Protein AF-0000000083110294 (afdb_homodimer)

Secondary structure (DSSP, 8-state):
----TTTT-EEEEEEEEE-HHHHHHHHHTHHHHS-HHHHHS-SEEEESSS-TT---EEEEEEEEHHHHHHHHHHHHHHHHH--SHHHHHHHHHHHHHHHHHTHHHHHHHGGG-/----TTTT-EEEEEEEEE-HHHHHHHHHTHHHHS-HHHHHS-SEEEESSS-TT---EEEEEEEEHHHHHHHHHHHHHHHHH--SHHHHHHHHHHHHHHHHHTHHHHHHHGGG-

Nearest PDB structures (foldseek):
  3s1t-assembly1_B  TM=5.446E-01  e=3.891E-01  Mycobacterium tuberculosis H37Rv
  1vqs-assembly1_B  TM=3.442E-01  e=3.891E-01  Agrobacterium fabrum str. C58
  2jvz-assembly1_A  TM=3.477E-01  e=4.132E-01  Homo sapiens
  2ap6-assembly1_A  TM=3.566E-01  e=2.991E+00  Agrobacterium fabrum str. C58
  1iuj-assembly1_B  TM=3.301E-01  e=2.653E+00  Thermus thermophilus

Foldseek 3Di:
DPDDVLQQDKDKWKLAQQAPLLLVLCCVVCVQQVWNVFVVDFPDKACRDPDPVRRGIITTGIGRNNSLVSNLVSLVVVLVVPVDPSSVSSVSSSVSSCVTPPVVVVVVPPVVD/DCPDDQQQDKDKWKQAQQAPLLLVLCCVVCVQQVWNVFVVDFPDKACRDPDPVRRGIITTTIGRNNSLVSNLVRLVVVLVVPVDPSSVSSVSSSVSSCVTPPVVVVVVPPPPD

Sequence (226 aa):
MSTSNDDHHYRNLAVDKLRPSELRWALNNDAVHGIAYAFRNPVAVAEASDDPADDRETYLVRVKRDHLVRALEKINDWIGENPGPAGMHAYGFLRALSREGLSERTAGDDGHVMSTSNDDHHYRNLAVDKLRPSELRWALNNDAVHGIAYAFRNPVAVAEASDDPADDRETYLVRVKRDHLVRALEKINDWIGENPGPAGMHAYGFLRALSREGLSERTAGDDGHV

Organism: NCBI:txid185642

Solvent-accessible surface area (backbone atoms only — not comparable to full-atom values): 12117 Å² total; per-residue (Å²): 133,90,83,71,65,72,44,77,29,60,36,69,43,37,30,44,61,39,38,65,64,20,50,49,45,45,62,73,41,29,91,63,33,66,57,36,67,22,71,76,60,44,77,42,75,43,71,33,57,92,49,86,87,54,77,25,26,24,36,33,22,53,40,40,45,56,50,49,60,50,19,56,51,38,47,54,54,48,34,76,77,33,81,50,73,70,20,52,25,49,48,50,38,51,51,22,49,45,41,27,54,56,23,53,62,58,65,64,56,63,66,76,111,135,90,85,65,81,64,50,82,29,60,36,67,42,38,30,44,60,38,39,64,64,20,51,50,45,44,63,72,42,28,91,63,33,67,58,34,67,22,69,77,60,46,77,42,76,42,72,33,57,92,49,87,85,55,77,25,26,23,36,32,22,54,40,41,46,58,49,49,58,50,18,57,52,38,47,54,55,47,34,76,77,32,80,51,73,67,21,52,27,50,49,50,39,51,51,22,50,45,43,29,55,56,22,54,63,60,66,65,56,67,67,75,115

Radius of gyration: 17.95 Å; Cα contacts (8 Å, |Δi|>4): 356; chains: 2; bounding box: 51×51×38 Å

Structure (mmCIF, N/CA/C/O backbone):
data_AF-0000000083110294-model_v1
#
loop_
_entity.id
_entity.type
_entity.pdbx_description
1 polymer 'Uncharacterized protein'
#
loop_
_atom_site.group_PDB
_atom_site.id
_atom_site.type_symbol
_atom_site.label_atom_id
_atom_site.label_alt_id
_atom_site.label_comp_id
_atom_site.label_asym_id
_atom_site.label_entity_id
_atom_site.label_seq_id
_atom_site.pdbx_PDB_ins_code
_atom_site.Cartn_x
_atom_site.Cartn_y
_atom_site.Cartn_z
_atom_site.occupancy
_atom_site.B_iso_or_equiv
_atom_site.auth_seq_id
_atom_site.auth_comp_id
_atom_site.auth_asym_id
_atom_site.auth_atom_id
_atom_site.pdbx_PDB_model_num
ATOM 1 N N . MET A 1 1 ? -28.656 0.089 -12.43 1 17.8 1 MET A N 1
ATOM 2 C CA . MET A 1 1 ? -27.969 1.148 -11.695 1 17.8 1 MET A CA 1
ATOM 3 C C . MET A 1 1 ? -27.031 0.563 -10.641 1 17.8 1 MET A C 1
ATOM 5 O O . MET A 1 1 ? -27.453 0.296 -9.516 1 17.8 1 MET A O 1
ATOM 9 N N . SER A 1 2 ? -26.438 -0.544 -10.531 1 28.05 2 SER A N 1
ATOM 10 C CA . SER A 1 2 ? -25.781 -1.547 -9.695 1 28.05 2 SER A CA 1
ATOM 11 C C . SER A 1 2 ? -24.656 -0.93 -8.859 1 28.05 2 SER A C 1
ATOM 13 O O . SER A 1 2 ? -23.578 -0.64 -9.375 1 28.05 2 SER A O 1
ATOM 15 N N . THR A 1 3 ? -24.812 -0.031 -7.785 1 32.94 3 THR A N 1
ATOM 16 C CA . THR A 1 3 ? -24.391 1.103 -6.973 1 32.94 3 THR A CA 1
ATOM 17 C C . THR A 1 3 ? -23 0.858 -6.398 1 32.94 3 THR A C 1
ATOM 19 O O . THR A 1 3 ? -22.5 -0.273 -6.402 1 32.94 3 THR A O 1
ATOM 22 N N . SER A 1 4 ? -22.266 2.021 -5.457 1 35.81 4 SER A N 1
ATOM 23 C CA . SER A 1 4 ? -21.375 2.893 -4.699 1 35.81 4 SER A CA 1
ATOM 24 C C . SER A 1 4 ? -20.844 2.193 -3.453 1 35.81 4 SER A C 1
ATOM 26 O O . SER A 1 4 ? -20.469 2.848 -2.479 1 35.81 4 SER A O 1
ATOM 28 N N . ASN A 1 5 ? -21.328 1.199 -3.158 1 42.84 5 ASN A N 1
ATOM 29 C CA . ASN A 1 5 ? -21.125 0.547 -1.867 1 42.84 5 ASN A CA 1
ATOM 30 C C . ASN A 1 5 ? -19.656 0.378 -1.537 1 42.84 5 ASN A C 1
ATOM 32 O O . ASN A 1 5 ? -19.297 0.068 -0.399 1 42.84 5 ASN A O 1
ATOM 36 N N . ASP A 1 6 ? -18.953 0.186 -2.529 1 43.88 6 ASP A N 1
ATOM 37 C CA . ASP A 1 6 ? -17.516 0.003 -2.387 1 43.88 6 ASP A CA 1
ATOM 38 C C . ASP A 1 6 ? -16.859 1.245 -1.784 1 43.88 6 ASP A C 1
ATOM 40 O O . ASP A 1 6 ? -15.789 1.159 -1.187 1 43.88 6 ASP A O 1
ATOM 44 N N . ASP A 1 7 ? -17.641 2.373 -2.021 1 48.5 7 ASP A N 1
ATOM 45 C CA . ASP A 1 7 ? -17.062 3.654 -1.616 1 48.5 7 ASP A CA 1
ATOM 46 C C . ASP A 1 7 ? -16.984 3.768 -0.096 1 48.5 7 ASP A C 1
ATOM 48 O O . ASP A 1 7 ? -16.109 4.441 0.44 1 48.5 7 ASP A O 1
ATOM 52 N N . HIS A 1 8 ? -18.031 3.076 0.618 1 58.22 8 HIS A N 1
ATOM 53 C CA . HIS A 1 8 ? -18.078 3.209 2.07 1 58.22 8 HIS A CA 1
ATOM 54 C C . HIS A 1 8 ? -17.25 2.127 2.752 1 58.22 8 HIS A C 1
ATOM 56 O O . HIS A 1 8 ? -17.359 1.931 3.965 1 58.22 8 HIS A O 1
ATOM 62 N N . HIS A 1 9 ? -16.438 1.604 1.85 1 78.75 9 HIS A N 1
ATOM 63 C CA . HIS A 1 9 ? -15.766 0.425 2.371 1 78.75 9 HIS A CA 1
ATOM 64 C C . HIS A 1 9 ? -14.32 0.746 2.756 1 78.75 9 HIS A C 1
ATOM 66 O O . HIS A 1 9 ? -13.672 1.564 2.105 1 78.75 9 HIS A O 1
ATOM 72 N N . TYR A 1 10 ? -14.078 0.376 3.928 1 87.5 10 TYR A N 1
ATOM 73 C CA . TYR A 1 10 ? -12.703 0.455 4.418 1 87.5 10 TYR A CA 1
ATOM 74 C C . TYR A 1 10 ? -11.75 -0.309 3.502 1 87.5 10 TYR A C 1
ATOM 76 O O . TYR A 1 10 ? -12.125 -1.34 2.936 1 87.5 10 TYR A O 1
ATOM 84 N N . ARG A 1 11 ? -10.633 0.296 3.35 1 85.12 11 ARG A N 1
ATOM 85 C CA . ARG A 1 11 ? -9.562 -0.41 2.664 1 85.12 11 ARG A CA 1
ATOM 86 C C . ARG A 1 11 ? -8.25 -0.303 3.441 1 85.12 11 ARG A C 1
ATOM 88 O O . ARG A 1 11 ? -8.047 0.651 4.195 1 85.12 11 ARG A O 1
ATOM 95 N N . ASN A 1 12 ? -7.504 -1.326 3.244 1 89.88 12 ASN A N 1
ATOM 96 C CA . ASN A 1 12 ? -6.152 -1.264 3.791 1 89.88 12 ASN A CA 1
ATOM 97 C C . ASN A 1 12 ? -5.188 -0.587 2.822 1 89.88 12 ASN A C 1
ATOM 99 O O . ASN A 1 12 ? -5.25 -0.817 1.613 1 89.88 12 ASN A O 1
ATOM 103 N N . LEU A 1 13 ? -4.344 0.253 3.4 1 87.81 13 LEU A N 1
ATOM 104 C CA . LEU A 1 13 ? -3.395 1.038 2.621 1 87.81 13 LEU A CA 1
ATOM 105 C C . LEU A 1 13 ? -2.051 1.133 3.336 1 87.81 13 LEU A C 1
ATOM 107 O O . LEU A 1 13 ? -2.002 1.344 4.551 1 87.81 13 LEU A O 1
ATOM 111 N N . ALA A 1 14 ? -1.008 0.892 2.531 1 91 14 ALA A N 1
ATOM 112 C CA . ALA A 1 14 ? 0.314 1.15 3.096 1 91 14 ALA A CA 1
ATOM 113 C C . ALA A 1 14 ? 0.748 2.59 2.84 1 91 14 ALA A C 1
ATOM 115 O O . ALA A 1 14 ? 0.862 3.016 1.688 1 91 14 ALA A O 1
ATOM 116 N N . VAL A 1 15 ? 0.903 3.312 3.83 1 92.75 15 VAL A N 1
ATOM 117 C CA . VAL A 1 15 ? 1.494 4.645 3.746 1 92.75 15 VAL A CA 1
ATOM 118 C C . VAL A 1 15 ? 2.98 4.57 4.09 1 92.75 15 VAL A C 1
ATOM 120 O O . VAL A 1 15 ? 3.354 4.543 5.262 1 92.75 15 VAL A O 1
ATOM 123 N N . ASP A 1 16 ? 3.771 4.621 3.049 1 89.88 16 ASP A N 1
ATOM 124 C CA . ASP A 1 16 ? 5.191 4.305 3.168 1 89.88 16 ASP A CA 1
ATOM 125 C C . ASP A 1 16 ? 6.027 5.574 3.297 1 89.88 16 ASP A C 1
ATOM 127 O O . ASP A 1 16 ? 5.625 6.641 2.824 1 89.88 16 ASP A O 1
ATOM 131 N N . LYS A 1 17 ? 7.156 5.391 4.094 1 92.06 17 LYS A N 1
ATOM 132 C CA . LYS A 1 17 ? 8.188 6.414 4.246 1 92.06 17 LYS A CA 1
ATOM 133 C C . LYS A 1 17 ? 7.605 7.688 4.863 1 92.06 17 LYS A C 1
ATOM 135 O O . LYS A 1 17 ? 7.918 8.797 4.422 1 92.06 17 LYS A O 1
ATOM 140 N N . LEU A 1 18 ? 6.707 7.445 5.789 1 94.94 18 LEU A N 1
ATOM 141 C CA . LEU A 1 18 ? 6.121 8.555 6.527 1 94.94 18 LEU A CA 1
ATOM 142 C C . LEU A 1 18 ? 7.066 9.039 7.625 1 94.94 18 LEU A C 1
ATOM 144 O O . LEU A 1 18 ? 7.445 8.258 8.508 1 94.94 18 LEU A O 1
ATOM 148 N N . ARG A 1 19 ? 7.449 10.312 7.543 1 96.62 19 ARG A N 1
ATOM 149 C CA . ARG A 1 19 ? 8.32 10.891 8.562 1 96.62 19 ARG A CA 1
ATOM 150 C C . ARG A 1 19 ? 7.543 11.195 9.836 1 96.62 19 ARG A C 1
ATOM 152 O O . ARG A 1 19 ? 6.355 11.516 9.781 1 96.62 19 ARG A O 1
ATOM 159 N N . PRO A 1 20 ? 8.273 11.203 11.016 1 97.38 20 PRO A N 1
ATOM 160 C CA . PRO A 1 20 ? 7.605 11.523 12.281 1 97.38 20 PRO A CA 1
ATOM 161 C C . PRO A 1 20 ? 6.949 12.898 12.273 1 97.38 20 PRO A C 1
ATOM 163 O O . PRO A 1 20 ? 5.844 13.062 12.797 1 97.38 20 PRO A O 1
ATOM 166 N N . SER A 1 21 ? 7.582 13.859 11.625 1 97.06 21 SER A N 1
ATOM 167 C CA . SER A 1 21 ? 7.035 15.211 11.578 1 97.06 21 SER A CA 1
ATOM 168 C C . SER A 1 21 ? 5.781 15.273 10.719 1 97.06 21 SER A C 1
ATOM 170 O O . SER A 1 21 ? 4.852 16.031 11.016 1 97.06 21 SER A O 1
ATOM 172 N N . GLU A 1 22 ? 5.738 14.531 9.68 1 97.44 22 GLU A N 1
ATOM 173 C CA . GLU A 1 22 ? 4.562 14.445 8.82 1 97.44 22 GLU A CA 1
ATOM 174 C C . GLU A 1 22 ? 3.391 13.797 9.547 1 97.44 22 GLU A C 1
ATOM 176 O O . GLU A 1 22 ? 2.254 14.258 9.445 1 97.44 22 GLU A O 1
ATOM 181 N N . LEU A 1 23 ? 3.717 12.734 10.273 1 98.12 23 LEU A N 1
ATOM 182 C CA . LEU A 1 23 ? 2.695 12.078 11.086 1 98.12 23 LEU A CA 1
ATOM 183 C C . LEU A 1 23 ? 2.154 13.023 12.148 1 98.12 23 LEU A C 1
ATOM 185 O O . LEU A 1 23 ? 0.946 13.07 12.383 1 98.12 23 LEU A O 1
ATOM 189 N N . ARG A 1 24 ? 3.049 13.734 12.781 1 98.06 24 ARG A N 1
ATOM 190 C CA . ARG A 1 24 ? 2.627 14.68 13.812 1 98.06 24 ARG A CA 1
ATOM 191 C C . ARG A 1 24 ? 1.683 15.734 13.234 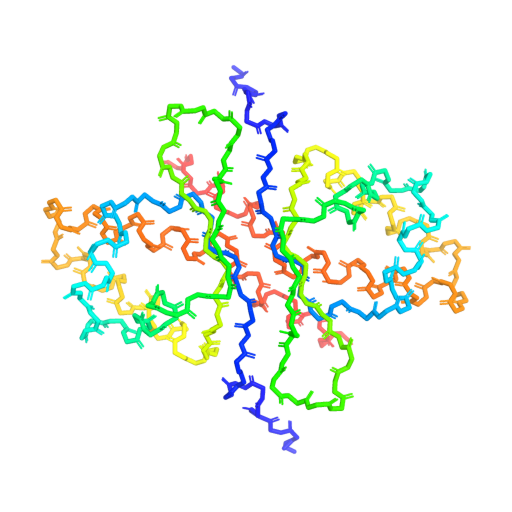1 98.06 24 ARG A C 1
ATOM 193 O O . ARG A 1 24 ? 0.662 16.062 13.844 1 98.06 24 ARG A O 1
ATOM 200 N N . TRP A 1 25 ? 2.074 16.219 12.102 1 98.25 25 TRP A N 1
ATOM 201 C CA . TRP A 1 25 ? 1.174 17.172 11.453 1 98.25 25 TRP A CA 1
ATOM 202 C C . TRP A 1 25 ? -0.201 16.547 11.234 1 98.25 25 TRP A C 1
ATOM 204 O O . TRP A 1 25 ? -1.226 17.172 11.516 1 98.25 25 TRP A O 1
ATOM 214 N N . ALA A 1 26 ? -0.232 15.359 10.648 1 98.25 26 ALA A N 1
ATOM 215 C CA . ALA A 1 26 ? -1.485 14.68 10.328 1 98.25 26 ALA A CA 1
ATOM 216 C C . ALA A 1 26 ? -2.348 14.516 11.578 1 98.25 26 ALA A C 1
ATOM 218 O O . ALA A 1 26 ? -3.557 14.758 11.539 1 98.25 26 ALA A O 1
ATOM 219 N N . LEU A 1 27 ? -1.686 14.117 12.68 1 98.5 27 LEU A N 1
ATOM 220 C CA . LEU A 1 27 ? -2.424 13.852 13.914 1 98.5 27 LEU A CA 1
ATOM 221 C C . LEU A 1 27 ? -2.967 15.141 14.508 1 98.5 27 LEU A C 1
ATOM 223 O O . LEU A 1 27 ? -4.055 15.148 15.094 1 98.5 27 LEU A O 1
ATOM 227 N N . ASN A 1 28 ? -2.279 16.234 14.25 1 98.19 28 ASN A N 1
ATOM 228 C CA . ASN A 1 28 ? -2.668 17.531 14.828 1 98.19 28 ASN A CA 1
ATOM 229 C C . ASN A 1 28 ? -3.68 18.25 13.945 1 98.19 28 ASN A C 1
ATOM 231 O O . ASN A 1 28 ? -4.309 19.219 14.383 1 98.19 28 ASN A O 1
ATOM 235 N N . ASN A 1 29 ? -3.844 17.891 12.766 1 98.25 29 ASN A N 1
ATOM 236 C CA . ASN A 1 29 ? -4.699 18.625 11.836 1 98.25 29 ASN A CA 1
ATOM 237 C C . ASN A 1 29 ? -5.809 17.734 11.281 1 98.25 29 ASN A C 1
ATOM 239 O O . ASN A 1 29 ? -6.121 17.797 10.086 1 98.25 29 ASN A O 1
ATOM 243 N N . ASP A 1 30 ? -6.336 16.906 12.156 1 98.12 30 ASP A N 1
ATOM 244 C CA . ASP A 1 30 ? -7.426 16.031 11.75 1 98.12 30 ASP A CA 1
ATOM 245 C C . ASP A 1 30 ? -8.602 16.828 11.188 1 98.12 30 ASP A C 1
ATOM 247 O O . ASP A 1 30 ? -9.305 16.359 10.289 1 98.12 30 ASP A O 1
ATOM 251 N N . ALA A 1 31 ? -8.797 17.984 11.688 1 97.94 31 ALA A N 1
ATOM 252 C CA . ALA A 1 31 ? -9.906 18.828 11.25 1 97.94 31 ALA A CA 1
ATOM 253 C C . ALA A 1 31 ? -9.773 19.172 9.766 1 97.94 31 ALA A C 1
ATOM 255 O O . ALA A 1 31 ? -10.773 19.469 9.102 1 97.94 31 ALA A O 1
ATOM 256 N N . VAL A 1 32 ? -8.594 19.125 9.25 1 98.06 32 VAL A N 1
ATOM 257 C CA . VAL A 1 32 ? -8.344 19.453 7.855 1 98.06 32 VAL A CA 1
ATOM 258 C C . VAL A 1 32 ? -8.695 18.266 6.969 1 98.06 32 VAL A C 1
ATOM 260 O O . VAL A 1 32 ? -9.414 18.406 5.977 1 98.06 32 VAL A O 1
ATOM 263 N N . HIS A 1 33 ? -8.297 17.047 7.316 1 96.94 33 HIS A N 1
ATOM 264 C CA . HIS A 1 33 ? -8.344 15.945 6.355 1 96.94 33 HIS A CA 1
ATOM 265 C C . HIS A 1 33 ? -9.242 14.812 6.852 1 96.94 33 HIS A C 1
ATOM 267 O O . HIS A 1 33 ? -9.727 14.008 6.059 1 96.94 33 HIS A O 1
ATOM 273 N N . GLY A 1 34 ? -9.406 14.586 8.148 1 98 34 GLY A N 1
ATOM 274 C CA . GLY A 1 34 ? -10.438 13.727 8.719 1 98 34 GLY A CA 1
ATOM 275 C C . GLY A 1 34 ? -10.047 12.258 8.742 1 98 34 GLY A C 1
ATOM 276 O O . GLY A 1 34 ? -10.906 11.391 8.922 1 98 34 GLY A O 1
ATOM 277 N N . ILE A 1 35 ? -8.727 11.93 8.516 1 97.44 35 ILE A N 1
ATOM 278 C CA . ILE A 1 35 ? -8.391 10.516 8.484 1 97.44 35 ILE A CA 1
ATOM 279 C C . ILE A 1 35 ? -7.34 10.211 9.555 1 97.44 35 ILE A C 1
ATOM 281 O O . ILE A 1 35 ? -6.629 9.203 9.469 1 97.44 35 ILE A O 1
ATOM 285 N N . ALA A 1 36 ? -7.254 11.016 10.602 1 98.38 36 ALA A N 1
ATOM 286 C CA . ALA A 1 36 ? -6.316 10.773 11.695 1 98.38 36 ALA A CA 1
ATOM 287 C C . ALA A 1 36 ? -6.617 9.453 12.398 1 98.38 36 ALA A C 1
ATOM 289 O O . ALA A 1 36 ? -5.719 8.82 12.953 1 98.38 36 ALA A O 1
ATOM 290 N N . TYR A 1 37 ? -7.867 9.055 12.359 1 97.69 37 TYR A N 1
ATOM 291 C CA . TYR A 1 37 ? -8.266 7.816 13.023 1 97.69 37 TYR A CA 1
ATOM 292 C C . TYR A 1 37 ? -7.477 6.629 12.492 1 97.69 37 TYR A C 1
ATOM 294 O O . TYR A 1 37 ? -7.168 5.695 13.234 1 97.69 37 TYR A O 1
ATOM 302 N N . ALA A 1 38 ? -7.133 6.625 11.258 1 96.62 38 ALA A N 1
ATOM 303 C CA . ALA A 1 38 ? -6.406 5.531 10.625 1 96.62 38 ALA A CA 1
ATOM 304 C C . ALA A 1 38 ? -4.977 5.441 11.164 1 96.62 38 ALA A C 1
ATOM 306 O O . ALA A 1 38 ? -4.398 4.355 11.227 1 96.62 38 ALA A O 1
ATOM 307 N N . PHE A 1 39 ? -4.484 6.559 11.578 1 97.94 39 PHE A N 1
ATOM 308 C CA . PHE A 1 39 ? -3.094 6.613 12.023 1 97.94 39 PHE A CA 1
ATOM 309 C C . PHE A 1 39 ? -3 6.488 13.539 1 97.94 39 PHE A C 1
ATOM 311 O O . PHE A 1 39 ? -1.94 6.16 14.07 1 97.94 39 PHE A O 1
ATOM 318 N N . ARG A 1 40 ? -4.078 6.77 14.219 1 98.06 40 ARG A N 1
ATOM 319 C CA . ARG A 1 40 ? -4.129 6.562 15.664 1 98.06 40 ARG A CA 1
ATOM 320 C C . ARG A 1 40 ? -4.238 5.082 16 1 98.06 40 ARG A C 1
ATOM 322 O O . ARG A 1 40 ? -3.77 4.641 17.047 1 98.06 40 ARG A O 1
ATOM 329 N N . ASN A 1 41 ? -4.898 4.344 15.117 1 96.06 41 ASN A N 1
ATOM 330 C CA . ASN A 1 41 ? -5.074 2.906 15.289 1 96.06 41 ASN A CA 1
ATOM 331 C C . ASN A 1 41 ? -4.66 2.141 14.031 1 96.06 41 ASN A C 1
ATOM 333 O O . ASN A 1 41 ? -5.477 1.451 13.422 1 96.06 41 ASN A O 1
ATOM 337 N N . PRO A 1 42 ? -3.383 2.209 13.727 1 96.62 42 PRO A N 1
ATOM 338 C CA . PRO A 1 42 ? -2.943 1.511 12.516 1 96.62 42 PRO A CA 1
ATOM 339 C C . PRO A 1 42 ? -3.014 -0.009 12.656 1 96.62 42 PRO A C 1
ATOM 341 O O . PRO A 1 42 ? -2.98 -0.534 13.773 1 96.62 42 PRO A O 1
ATOM 344 N N . VAL A 1 43 ? -3.168 -0.619 11.516 1 94.38 43 VAL A N 1
ATOM 345 C CA . VAL A 1 43 ? -3.152 -2.078 11.477 1 94.38 43 VAL A CA 1
ATOM 346 C C . VAL A 1 43 ? -1.763 -2.59 11.844 1 94.38 43 VAL A C 1
ATOM 348 O O . VAL A 1 43 ? -1.631 -3.59 12.555 1 94.38 43 VAL A O 1
ATOM 351 N N . ALA A 1 44 ? -0.738 -1.952 11.336 1 94.81 44 ALA A N 1
ATOM 352 C CA . ALA A 1 44 ? 0.657 -2.279 11.617 1 94.81 44 ALA A CA 1
ATOM 353 C C . ALA A 1 44 ? 1.565 -1.081 11.359 1 94.81 44 ALA A C 1
ATOM 355 O O . ALA A 1 44 ? 1.213 -0.181 10.594 1 94.81 44 ALA A O 1
ATOM 356 N N . VAL A 1 45 ? 2.656 -1.087 12.023 1 96 45 VAL A N 1
ATOM 357 C CA . VAL A 1 45 ? 3.721 -0.117 11.789 1 96 45 VAL A CA 1
ATOM 358 C C . VAL A 1 45 ? 5.055 -0.843 11.625 1 96 45 VAL A C 1
ATOM 360 O O . VAL A 1 45 ? 5.355 -1.781 12.367 1 96 45 VAL A O 1
ATOM 363 N N . ALA A 1 46 ? 5.754 -0.41 10.578 1 94.44 46 ALA A N 1
ATOM 364 C CA . ALA A 1 46 ? 7.051 -1.028 10.312 1 94.44 46 ALA A CA 1
ATOM 365 C C . ALA A 1 46 ? 8.078 0.015 9.883 1 94.44 46 ALA A C 1
ATOM 367 O O . ALA A 1 46 ? 7.715 1.108 9.438 1 94.44 46 ALA A O 1
ATOM 368 N N . GLU A 1 47 ? 9.367 -0.409 10.039 1 93.25 47 GLU A N 1
ATOM 369 C CA . GLU A 1 47 ? 10.414 0.444 9.477 1 93.25 47 GLU A CA 1
ATOM 370 C C . GLU A 1 47 ? 10.305 0.52 7.957 1 93.25 47 GLU A C 1
ATOM 372 O O . GLU A 1 47 ? 10.016 -0.485 7.301 1 93.25 47 GLU A O 1
ATOM 377 N N . ALA A 1 48 ? 10.508 1.699 7.484 1 90.12 48 ALA A N 1
ATOM 378 C CA . ALA A 1 48 ? 10.359 1.896 6.043 1 90.12 48 ALA A CA 1
ATOM 379 C C . ALA A 1 48 ? 11.539 1.288 5.285 1 90.12 48 ALA A C 1
ATOM 381 O O . ALA A 1 48 ? 11.422 0.971 4.098 1 90.12 48 ALA A O 1
ATOM 382 N N . SER A 1 49 ? 12.688 1.257 5.93 1 86.12 49 SER A N 1
ATOM 383 C CA . SER A 1 49 ? 13.875 0.716 5.285 1 86.12 49 SER A CA 1
ATOM 384 C C . SER A 1 49 ? 14.781 0.016 6.293 1 86.12 49 SER A C 1
ATOM 386 O O . SER A 1 49 ? 14.508 0.024 7.492 1 86.12 49 SER A O 1
ATOM 388 N N . ASP A 1 50 ? 15.812 -0.664 5.75 1 84.69 50 ASP A N 1
ATOM 389 C CA . ASP A 1 50 ? 16.766 -1.353 6.613 1 84.69 50 ASP A CA 1
ATOM 390 C C . ASP A 1 50 ? 17.844 -0.391 7.121 1 84.69 50 ASP A C 1
ATOM 392 O O . ASP A 1 50 ? 18.719 -0.784 7.891 1 84.69 50 ASP A O 1
ATOM 396 N N . ASP A 1 51 ? 17.75 0.811 6.68 1 88.69 51 ASP A N 1
ATOM 397 C CA . ASP A 1 51 ? 18.703 1.816 7.141 1 88.69 51 ASP A CA 1
ATOM 398 C C . ASP A 1 51 ? 18.344 2.309 8.539 1 88.69 51 ASP A C 1
ATOM 400 O O . ASP A 1 51 ? 17.328 2.971 8.734 1 88.69 51 ASP A O 1
ATOM 404 N N . PRO A 1 52 ? 19.219 2.068 9.523 1 89 52 PRO A N 1
ATOM 405 C CA . PRO A 1 52 ? 18.906 2.473 10.898 1 89 52 PRO A CA 1
ATOM 406 C C . PRO A 1 52 ? 18.828 3.988 11.062 1 89 52 PRO A C 1
ATOM 408 O O . PRO A 1 52 ? 18.25 4.477 12.039 1 89 52 PRO A O 1
ATOM 411 N N . ALA A 1 53 ? 19.391 4.777 10.094 1 92.31 53 ALA A N 1
ATOM 412 C CA . ALA A 1 53 ? 19.359 6.234 10.18 1 92.31 53 ALA A CA 1
ATOM 413 C C . ALA A 1 53 ? 18.062 6.797 9.609 1 92.31 53 ALA A C 1
ATOM 415 O O . ALA A 1 53 ? 17.766 7.98 9.773 1 92.31 53 ALA A O 1
ATOM 416 N N . ASP A 1 54 ? 17.328 5.977 8.977 1 93.06 54 ASP A N 1
ATOM 417 C CA . ASP A 1 54 ? 16.047 6.367 8.422 1 93.06 54 ASP A CA 1
ATOM 418 C C . ASP A 1 54 ? 14.938 6.25 9.469 1 93.06 54 ASP A C 1
ATOM 420 O O . ASP A 1 54 ? 14.586 5.145 9.883 1 93.06 54 ASP A O 1
ATOM 424 N N . ASP A 1 55 ? 14.391 7.367 9.852 1 95.31 55 ASP A N 1
ATOM 425 C CA . ASP A 1 55 ? 13.398 7.352 10.922 1 95.31 55 ASP A CA 1
ATOM 426 C C . ASP A 1 55 ? 11.984 7.242 10.359 1 95.31 55 ASP A C 1
ATOM 428 O O . ASP A 1 55 ? 11.008 7.266 11.109 1 95.31 55 ASP A O 1
ATOM 432 N N . ARG A 1 56 ? 11.93 7.035 9.094 1 96.12 56 ARG A N 1
ATOM 433 C CA . ARG A 1 56 ? 10.609 6.926 8.484 1 96.12 56 ARG A CA 1
ATOM 434 C C . ARG A 1 56 ? 10 5.547 8.719 1 96.12 56 ARG A C 1
ATOM 436 O O . ARG A 1 56 ? 10.727 4.566 8.883 1 96.12 56 ARG A O 1
ATOM 443 N N . GLU A 1 57 ? 8.68 5.602 8.758 1 96.06 57 GLU A N 1
ATOM 444 C CA . GLU A 1 57 ? 7.961 4.355 9.008 1 96.06 57 GLU A CA 1
ATOM 445 C C . GLU A 1 57 ? 6.883 4.121 7.949 1 96.06 57 GLU A C 1
ATOM 447 O O . GLU A 1 57 ? 6.508 5.043 7.223 1 96.06 57 GLU A O 1
ATOM 452 N N . THR A 1 58 ? 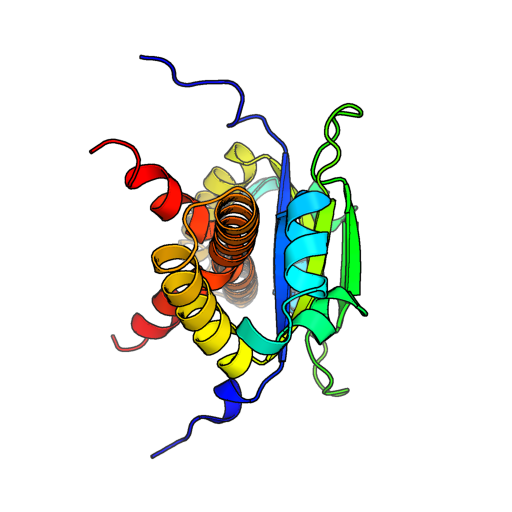6.562 2.869 7.816 1 94.5 58 THR A N 1
ATOM 453 C CA . THR A 1 58 ? 5.402 2.48 7.02 1 94.5 58 THR A CA 1
ATOM 454 C C . THR A 1 58 ? 4.211 2.178 7.922 1 94.5 58 THR A C 1
ATOM 456 O O . THR A 1 58 ? 4.324 1.408 8.875 1 94.5 58 THR A O 1
ATOM 459 N N . TYR A 1 59 ? 3.129 2.828 7.66 1 95.69 59 TYR A N 1
ATOM 460 C CA . TYR A 1 59 ? 1.883 2.562 8.367 1 95.69 59 TYR A CA 1
ATOM 461 C C . TYR A 1 59 ? 0.903 1.801 7.48 1 95.69 59 TYR A C 1
ATOM 463 O O . TYR A 1 59 ? 0.558 2.258 6.391 1 95.69 59 TYR A O 1
ATOM 471 N N . LEU A 1 60 ? 0.583 0.6 7.875 1 95 60 LEU A N 1
ATOM 472 C CA . LEU A 1 60 ? -0.604 -0.031 7.309 1 95 60 LEU A CA 1
ATOM 473 C C . LEU A 1 60 ? -1.866 0.456 8.016 1 95 60 LEU A C 1
ATOM 475 O O . LEU A 1 60 ? -2.037 0.234 9.211 1 95 60 LEU A O 1
ATOM 479 N N . VAL A 1 61 ? -2.674 1.105 7.238 1 94.38 61 VAL A N 1
ATOM 480 C CA . VAL A 1 61 ? -3.836 1.715 7.879 1 94.38 61 VAL A CA 1
ATOM 481 C C . VAL A 1 61 ? -5.113 1.232 7.195 1 94.38 61 VAL A C 1
ATOM 483 O O . VAL A 1 61 ? -5.074 0.728 6.07 1 94.38 61 VAL A O 1
ATOM 486 N N . ARG A 1 62 ? -6.145 1.321 7.93 1 93 62 ARG A N 1
ATOM 487 C CA . ARG A 1 62 ? -7.496 1.1 7.422 1 93 62 ARG A CA 1
ATOM 488 C C . ARG A 1 62 ? -8.266 2.412 7.316 1 93 62 ARG A C 1
ATOM 490 O O . ARG A 1 62 ? -8.43 3.119 8.312 1 93 62 ARG A O 1
ATOM 497 N N . VAL A 1 63 ? -8.641 2.73 6.051 1 92.06 63 VAL A N 1
ATOM 498 C CA . VAL A 1 63 ? -9.258 4.031 5.824 1 92.06 63 VAL A CA 1
ATOM 499 C C . VAL A 1 63 ? -10.477 3.875 4.918 1 92.06 63 VAL A C 1
ATOM 501 O O . VAL A 1 63 ? -10.508 2.996 4.055 1 92.06 63 VAL A O 1
ATOM 504 N N . LYS A 1 64 ? -11.461 4.691 5.191 1 90.69 64 LYS A N 1
ATOM 505 C CA . LYS A 1 64 ? -12.586 4.707 4.266 1 90.69 64 LYS A CA 1
ATOM 506 C C . LYS A 1 64 ? -12.195 5.344 2.934 1 90.69 64 LYS A C 1
ATOM 508 O O . LYS A 1 64 ? -11.508 6.367 2.91 1 90.69 64 LYS A O 1
ATOM 513 N N . ARG A 1 65 ? -12.633 4.738 1.888 1 85.88 65 ARG A N 1
ATOM 514 C CA . ARG A 1 65 ? -12.25 5.195 0.556 1 85.88 65 ARG A CA 1
ATOM 515 C C . ARG A 1 65 ? -12.672 6.641 0.328 1 85.88 65 ARG A C 1
ATOM 517 O O . ARG A 1 65 ? -11.883 7.457 -0.147 1 85.88 65 ARG A O 1
ATOM 524 N N . ASP A 1 66 ? -13.883 6.961 0.695 1 88.38 66 ASP A N 1
ATOM 525 C CA . ASP A 1 66 ? -14.391 8.312 0.469 1 88.38 66 ASP A CA 1
ATOM 526 C C . ASP A 1 66 ? -13.672 9.328 1.353 1 88.38 66 ASP A C 1
ATOM 528 O O . ASP A 1 66 ? -13.492 10.477 0.961 1 88.38 66 ASP A O 1
ATOM 532 N N . HIS A 1 67 ? -13.297 8.88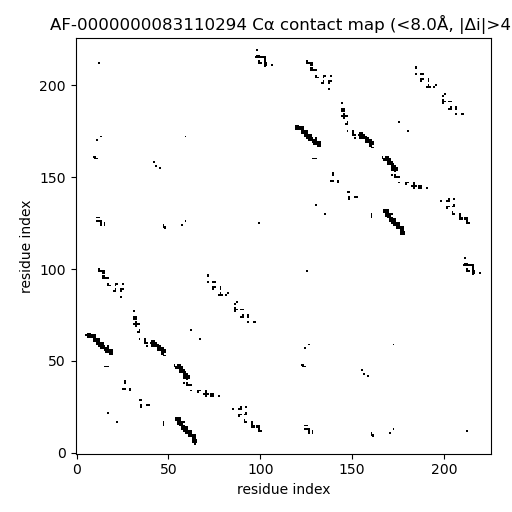3 2.561 1 93.69 67 HIS A N 1
ATOM 533 C CA . HIS A 1 67 ? -12.531 9.766 3.434 1 93.69 67 HIS A CA 1
ATOM 534 C C . HIS A 1 67 ? -11.164 10.078 2.838 1 93.69 67 HIS A C 1
ATOM 536 O O . HIS A 1 67 ? -10.688 11.211 2.93 1 93.69 67 HIS A O 1
ATOM 542 N N . LEU A 1 68 ? -10.562 9.102 2.184 1 92.5 68 LEU A N 1
ATOM 543 C CA . LEU A 1 68 ? -9.234 9.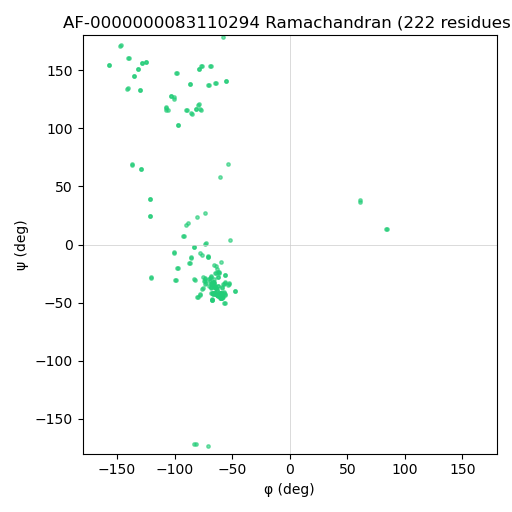297 1.624 1 92.5 68 LEU A CA 1
ATOM 544 C C . LEU A 1 68 ? -9.266 10.305 0.479 1 92.5 68 LEU A C 1
ATOM 546 O O . LEU A 1 68 ? -8.445 11.219 0.43 1 92.5 68 LEU A O 1
ATOM 550 N N . VAL A 1 69 ? -10.195 10.133 -0.403 1 88.12 69 VAL A N 1
ATOM 551 C CA . VAL A 1 69 ? -10.32 11.023 -1.551 1 88.12 69 VAL A CA 1
ATOM 552 C C . VAL A 1 69 ? -10.523 12.461 -1.069 1 88.12 69 VAL A C 1
ATOM 554 O O . VAL A 1 69 ? -9.852 13.375 -1.544 1 88.12 69 VAL A O 1
ATOM 557 N N . ARG A 1 70 ? -11.336 12.633 -0.151 1 93.5 70 ARG A N 1
ATOM 558 C CA . ARG A 1 70 ? -11.594 13.953 0.404 1 93.5 70 ARG A CA 1
ATOM 559 C C . ARG A 1 70 ? -10.359 14.508 1.106 1 93.5 70 ARG A C 1
ATOM 561 O O . ARG A 1 70 ? -10.055 15.695 0.992 1 93.5 70 ARG A O 1
ATOM 568 N N . ALA A 1 71 ? -9.742 13.633 1.812 1 96.06 71 ALA A N 1
ATOM 569 C CA . ALA A 1 71 ? -8.555 14.047 2.543 1 96.06 71 ALA A CA 1
ATOM 570 C C . ALA A 1 71 ? -7.484 14.586 1.594 1 96.06 71 ALA A C 1
ATOM 572 O O . ALA A 1 71 ? -6.875 15.625 1.857 1 96.06 71 ALA A O 1
ATOM 573 N N . LEU A 1 72 ? -7.234 13.898 0.507 1 93.81 72 LEU A N 1
ATOM 574 C CA . LEU A 1 72 ? -6.215 14.305 -0.453 1 93.81 72 LEU A CA 1
ATOM 575 C C . LEU A 1 72 ? -6.516 15.695 -1.006 1 93.81 72 LEU A C 1
ATOM 577 O O . LEU A 1 72 ? -5.621 16.547 -1.099 1 93.81 72 LEU A O 1
ATOM 581 N N . GLU A 1 73 ? -7.707 15.898 -1.265 1 93.31 73 GLU A N 1
ATOM 582 C CA . GLU A 1 73 ? -8.125 17.188 -1.796 1 93.31 73 GLU A CA 1
ATOM 583 C C . GLU A 1 73 ? -7.965 18.297 -0.752 1 93.31 73 GLU A C 1
ATOM 585 O O . GLU A 1 73 ? -7.422 19.359 -1.048 1 93.31 73 GLU A O 1
ATOM 590 N N . LYS A 1 74 ? -8.414 18.047 0.379 1 96.81 74 LYS A N 1
ATOM 591 C CA . LYS A 1 74 ? -8.383 19.031 1.448 1 96.81 74 LYS A CA 1
ATOM 592 C C . LYS A 1 74 ? -6.949 19.375 1.84 1 96.81 74 LYS A C 1
ATOM 594 O O . LYS A 1 74 ? -6.645 20.531 2.139 1 96.81 74 LYS A O 1
ATOM 599 N N . ILE A 1 75 ? -6.133 18.375 1.912 1 97.62 75 ILE A N 1
ATOM 600 C CA . ILE A 1 75 ? -4.734 18.625 2.248 1 97.62 75 ILE A CA 1
ATOM 601 C C . ILE A 1 75 ? -4.09 19.5 1.176 1 97.62 75 ILE A C 1
ATOM 603 O O . ILE A 1 75 ? -3.355 20.438 1.49 1 97.62 75 ILE A O 1
ATOM 607 N N . ASN A 1 76 ? -4.383 19.156 -0.017 1 94.19 76 ASN A N 1
ATOM 608 C CA . ASN A 1 76 ? -3.834 19.922 -1.121 1 94.19 76 ASN A CA 1
ATOM 609 C C . ASN A 1 76 ? -4.258 21.391 -1.04 1 94.19 76 ASN A C 1
ATOM 611 O O . ASN A 1 76 ? -3.432 22.297 -1.206 1 94.19 76 ASN A O 1
ATOM 615 N N . ASP A 1 77 ? -5.469 21.641 -0.789 1 95.56 77 ASP A N 1
ATOM 616 C CA . ASP A 1 77 ? -5.98 23 -0.632 1 95.56 77 ASP A CA 1
ATOM 617 C C . ASP A 1 77 ? -5.293 23.719 0.531 1 95.56 77 ASP A C 1
ATOM 619 O O . ASP A 1 77 ? -4.918 24.875 0.413 1 95.56 77 ASP A O 1
ATOM 623 N N . TRP A 1 78 ? -5.203 23.031 1.588 1 97.19 78 TRP A N 1
ATOM 624 C CA . TRP A 1 78 ? -4.609 23.578 2.797 1 97.19 78 TRP A CA 1
ATOM 625 C C . TRP A 1 78 ? -3.164 24 2.553 1 97.19 78 TRP A C 1
ATOM 627 O O . TRP A 1 78 ? -2.721 25.047 3.037 1 97.19 78 TRP A O 1
ATOM 637 N N . ILE A 1 79 ? -2.424 23.234 1.854 1 96.56 79 ILE A N 1
ATOM 638 C CA . ILE A 1 79 ? -1.028 23.531 1.543 1 96.56 79 ILE A CA 1
ATOM 639 C C . ILE A 1 79 ? -0.938 24.844 0.785 1 96.56 79 ILE A C 1
ATOM 641 O O . ILE A 1 79 ? -0.047 25.656 1.045 1 96.56 79 ILE A O 1
ATOM 645 N N . GLY A 1 80 ? -1.791 25.047 -0.159 1 94.19 80 GLY A N 1
ATOM 646 C CA . GLY A 1 80 ? -1.807 26.281 -0.914 1 94.19 80 GLY A CA 1
ATOM 647 C C . GLY A 1 80 ? -1.959 27.516 -0.038 1 94.19 80 GLY A C 1
ATOM 648 O O . GLY A 1 80 ? -1.39 28.562 -0.333 1 94.19 80 GLY A O 1
ATOM 649 N N . GLU A 1 81 ? -2.549 27.344 1.092 1 95.5 81 GLU A N 1
ATOM 650 C CA . GLU A 1 81 ? -2.846 28.453 1.985 1 95.5 81 GLU A CA 1
ATOM 651 C C . GLU A 1 81 ? -1.824 28.547 3.115 1 95.5 81 GLU A C 1
ATOM 653 O O . GLU A 1 81 ? -1.804 29.531 3.863 1 95.5 81 GLU A O 1
ATOM 658 N N . ASN A 1 82 ? -0.948 27.531 3.182 1 95.44 82 ASN A N 1
ATOM 659 C CA . ASN A 1 82 ? -0.009 27.453 4.297 1 95.44 82 ASN A CA 1
ATOM 660 C C . ASN A 1 82 ? 1.392 27.078 3.824 1 95.44 82 ASN A C 1
ATOM 662 O O . ASN A 1 82 ? 1.891 26 4.152 1 95.44 82 ASN A O 1
ATOM 666 N N . PRO A 1 83 ? 2.143 27.859 3.109 1 86.44 83 PRO A N 1
ATOM 667 C CA . PRO A 1 83 ? 3.422 27.547 2.471 1 86.44 83 PRO A CA 1
ATOM 668 C C . PRO A 1 83 ? 4.566 27.422 3.475 1 86.44 83 PRO A C 1
ATOM 670 O O . PRO A 1 83 ? 5.648 26.953 3.123 1 86.44 83 PRO A O 1
ATOM 673 N N . GLY A 1 84 ? 4.406 27.562 4.77 1 90.06 84 GLY A N 1
ATOM 674 C CA . GLY A 1 84 ? 5.449 27.484 5.777 1 90.06 84 GLY A CA 1
ATOM 675 C C . GLY A 1 84 ? 5.773 26.047 6.184 1 90.06 84 GLY A C 1
ATOM 676 O O . GLY A 1 84 ? 5.465 25.109 5.453 1 90.06 84 GLY A O 1
ATOM 677 N N . PRO A 1 85 ? 6.598 25.891 7.219 1 89.44 85 PRO A N 1
ATOM 678 C CA . PRO A 1 85 ? 7.016 24.562 7.68 1 89.44 85 PRO A CA 1
ATOM 679 C C . PRO A 1 85 ? 5.84 23.594 7.828 1 89.44 85 PRO A C 1
ATOM 681 O O . PRO A 1 85 ? 5.953 22.422 7.473 1 89.44 85 PRO A O 1
ATOM 684 N N . ALA A 1 86 ? 4.824 24.156 8.312 1 91 86 ALA A N 1
ATOM 685 C CA . ALA A 1 86 ? 3.65 23.297 8.461 1 91 86 ALA A CA 1
ATOM 686 C C . ALA A 1 86 ? 3.166 22.781 7.113 1 91 86 ALA A C 1
ATOM 688 O O . ALA A 1 86 ? 2.742 21.625 6.996 1 91 86 ALA A O 1
ATOM 689 N N . GLY A 1 87 ? 3.27 23.609 6.102 1 94.25 87 GLY A N 1
ATOM 690 C CA . GLY A 1 87 ? 2.896 23.203 4.758 1 94.25 87 GLY A CA 1
ATOM 691 C C . GLY A 1 87 ? 3.793 22.125 4.188 1 94.25 87 GLY A C 1
ATOM 692 O O . GLY A 1 87 ? 3.326 21.234 3.467 1 94.25 87 GLY A O 1
ATOM 693 N N . MET A 1 88 ? 5.027 22.172 4.574 1 95 88 MET A N 1
ATOM 694 C CA . MET A 1 88 ? 5.973 21.156 4.102 1 95 88 MET A CA 1
ATOM 695 C C . MET A 1 88 ? 5.641 19.797 4.688 1 95 88 MET A C 1
ATOM 697 O O . MET A 1 88 ? 5.746 18.781 3.996 1 95 88 MET A O 1
ATOM 701 N N . HIS A 1 89 ? 5.297 19.797 5.98 1 96.88 89 HIS A N 1
ATOM 702 C CA . HIS A 1 89 ? 4.902 18.547 6.609 1 96.88 89 HIS A CA 1
ATOM 703 C C . HIS A 1 89 ? 3.617 18 6 1 96.88 89 HIS A C 1
ATOM 705 O O . HIS A 1 89 ? 3.496 16.797 5.77 1 96.88 89 HIS A O 1
ATOM 711 N N . ALA A 1 90 ? 2.729 18.953 5.66 1 97.06 90 ALA A N 1
ATOM 712 C CA . ALA A 1 90 ? 1.495 18.547 4.988 1 97.06 90 ALA A CA 1
ATOM 713 C C . ALA A 1 90 ? 1.786 17.953 3.611 1 97.06 90 ALA A C 1
ATOM 715 O O . ALA A 1 90 ? 1.19 16.953 3.221 1 97.06 90 ALA A O 1
ATOM 716 N N . TYR A 1 91 ? 2.656 18.578 2.957 1 94.75 91 TYR A N 1
ATOM 717 C CA . TYR A 1 91 ? 3.043 18.109 1.632 1 94.75 91 TYR A CA 1
ATOM 718 C C . TYR A 1 91 ? 3.666 16.719 1.705 1 94.75 91 TYR A C 1
ATOM 720 O O . TYR A 1 91 ? 3.363 15.852 0.883 1 94.75 91 TYR A O 1
ATOM 728 N N . GLY A 1 92 ? 4.508 16.562 2.666 1 94.62 92 GLY A N 1
ATOM 729 C CA . GLY A 1 92 ? 5.09 15.242 2.859 1 94.62 92 GLY A CA 1
ATOM 730 C C . GLY A 1 92 ? 4.059 14.172 3.166 1 94.62 92 GLY A C 1
ATOM 731 O O . GLY A 1 92 ? 4.129 13.062 2.629 1 94.62 92 GLY A O 1
ATOM 732 N N . PHE A 1 93 ? 3.129 14.5 3.98 1 96.38 93 PHE A N 1
ATOM 733 C CA . PHE A 1 93 ? 2.053 13.57 4.305 1 96.38 93 PHE A CA 1
ATOM 734 C C . PHE A 1 93 ? 1.238 13.234 3.061 1 96.38 93 PHE A C 1
ATOM 736 O O . PHE A 1 93 ? 0.927 12.062 2.814 1 96.38 93 PHE A O 1
ATOM 743 N N . LEU A 1 94 ? 0.93 14.242 2.264 1 94.81 94 LEU A N 1
ATOM 744 C CA . LEU A 1 94 ? 0.191 14.047 1.022 1 94.81 94 LEU A CA 1
ATOM 745 C C . LEU A 1 94 ? 0.95 13.117 0.077 1 94.81 94 LEU A C 1
ATOM 747 O O . LEU A 1 94 ? 0.36 12.219 -0.526 1 94.81 94 LEU A O 1
ATOM 751 N N . ARG A 1 95 ? 2.172 13.32 -0.034 1 90 95 ARG A N 1
ATOM 752 C CA . ARG A 1 95 ? 3.002 12.5 -0.907 1 90 95 ARG A CA 1
ATOM 753 C C . ARG A 1 95 ? 3.012 11.047 -0.442 1 90 95 ARG A C 1
ATOM 755 O O . ARG A 1 95 ? 2.908 10.125 -1.258 1 90 95 ARG A O 1
ATOM 762 N N . ALA A 1 96 ? 3.135 10.875 0.867 1 89.94 96 ALA A N 1
ATOM 763 C CA . ALA A 1 96 ? 3.146 9.516 1.405 1 89.94 96 ALA A CA 1
ATOM 764 C C . ALA A 1 96 ? 1.814 8.812 1.158 1 89.94 96 ALA A C 1
ATOM 766 O O . ALA A 1 96 ? 1.78 7.617 0.855 1 89.94 96 ALA A O 1
ATOM 767 N N . LEU A 1 97 ? 0.755 9.539 1.262 1 89.62 97 LEU A N 1
ATOM 768 C CA . LEU A 1 97 ? -0.58 8.992 1.038 1 89.62 97 LEU A CA 1
ATOM 769 C C . LEU A 1 97 ? -0.777 8.625 -0.428 1 89.62 97 LEU A C 1
ATOM 771 O O . LEU A 1 97 ? -1.42 7.617 -0.737 1 89.62 97 LEU A O 1
ATOM 775 N N . SER A 1 98 ? -0.267 9.344 -1.32 1 77.12 98 SER A N 1
ATOM 776 C CA . SER A 1 98 ? -0.544 9.258 -2.75 1 77.12 98 SER A CA 1
ATOM 777 C C . SER A 1 98 ? 0.287 8.164 -3.408 1 77.12 98 SER A C 1
ATOM 779 O O . SER A 1 98 ? -0.077 7.652 -4.469 1 77.12 98 SER A O 1
ATOM 781 N N . ARG A 1 99 ? 1.421 7.906 -2.902 1 63.91 99 ARG A N 1
ATOM 782 C CA . ARG A 1 99 ? 2.295 6.902 -3.5 1 63.91 99 ARG A CA 1
ATOM 783 C C . ARG A 1 99 ? 1.597 5.551 -3.582 1 63.91 99 ARG A C 1
ATOM 785 O O . ARG A 1 99 ? 1.763 4.816 -4.562 1 63.91 99 ARG A O 1
ATOM 792 N N . GLU A 1 100 ? 0.86 5.145 -2.582 1 56.44 100 GLU A N 1
ATOM 793 C CA . GLU A 1 100 ? 0.253 3.818 -2.562 1 56.44 100 GLU A CA 1
ATOM 794 C C . GLU A 1 100 ? -1.213 3.875 -2.982 1 56.44 100 GLU A C 1
ATOM 796 O O . GLU A 1 100 ? -1.749 2.9 -3.516 1 56.44 100 GLU A O 1
ATOM 801 N N . GLY A 1 101 ? -1.977 4.969 -2.74 1 45.44 101 GLY A N 1
ATOM 802 C CA . GLY A 1 101 ? -3.418 5.066 -2.908 1 45.44 101 GLY A CA 1
ATOM 803 C C . GLY A 1 101 ? -3.842 5.242 -4.352 1 45.44 101 GLY A C 1
ATOM 804 O O . GLY A 1 101 ? -4.98 4.945 -4.715 1 45.44 101 GLY A O 1
ATOM 805 N N . LEU A 1 102 ? -3.252 5.98 -5.09 1 41.97 102 LEU A N 1
ATOM 806 C CA . LEU A 1 102 ? -3.855 6.473 -6.324 1 41.97 102 LEU A CA 1
ATOM 807 C C . LEU A 1 102 ? -3.967 5.355 -7.359 1 41.97 102 LEU A C 1
ATOM 809 O O . LEU A 1 102 ? -4.535 5.559 -8.438 1 41.97 102 LEU A O 1
ATOM 813 N N . SER A 1 103 ? -3.412 4.398 -7.109 1 40.62 103 SER A N 1
ATOM 814 C CA . SER A 1 103 ? -3.549 3.408 -8.172 1 40.62 103 SER A CA 1
ATOM 815 C C . SER A 1 103 ? -5 2.963 -8.328 1 40.62 103 SER A C 1
ATOM 817 O O . SER A 1 103 ? -5.324 2.201 -9.242 1 40.62 103 SER A O 1
ATOM 819 N N . GLU A 1 104 ? -5.809 3.051 -7.359 1 40 104 GLU A N 1
ATOM 820 C CA . GLU A 1 104 ? -7.188 2.602 -7.535 1 40 104 GLU A CA 1
ATOM 821 C C . GLU A 1 104 ? -7.828 3.252 -8.758 1 40 104 GLU A C 1
ATOM 823 O O . GLU A 1 104 ? -8.781 2.713 -9.328 1 40 104 GLU A O 1
ATOM 828 N N . ARG A 1 105 ? -7.508 4.391 -9.031 1 38.5 105 ARG A N 1
ATOM 829 C CA . ARG A 1 105 ? -8.25 4.961 -10.148 1 38.5 105 ARG A CA 1
ATOM 830 C C . ARG A 1 105 ? -7.98 4.18 -11.438 1 38.5 105 ARG A C 1
ATOM 832 O O . ARG A 1 105 ? -8.852 4.086 -12.305 1 38.5 105 ARG A O 1
ATOM 839 N N . THR A 1 106 ? -6.902 3.828 -11.602 1 36.84 106 THR A N 1
ATOM 840 C CA . THR A 1 106 ? -6.66 3.252 -12.914 1 36.84 106 THR A CA 1
ATOM 841 C C . THR A 1 106 ? -7.238 1.843 -13.008 1 36.84 106 THR A C 1
ATOM 843 O O . THR A 1 106 ? -7.613 1.387 -14.086 1 36.84 106 THR A O 1
ATOM 846 N N . ALA A 1 107 ? -7.152 1.154 -12.016 1 37.22 107 ALA A N 1
ATOM 847 C CA . ALA A 1 107 ? -7.668 -0.199 -12.203 1 37.22 107 ALA A CA 1
ATOM 848 C C . ALA A 1 107 ? -9.172 -0.183 -12.445 1 37.22 107 ALA A C 1
ATOM 850 O O . ALA A 1 107 ? -9.711 -1.088 -13.086 1 37.22 107 ALA A O 1
ATOM 851 N N . GLY A 1 108 ? -9.836 0.694 -11.906 1 33.53 108 GLY A N 1
ATOM 852 C CA . GLY A 1 108 ? -11.266 0.745 -12.156 1 33.53 108 GLY A CA 1
ATOM 853 C C . GLY A 1 108 ? -11.609 1.064 -13.602 1 33.53 108 GLY A C 1
ATOM 854 O O . GLY A 1 108 ? -12.758 0.914 -14.016 1 33.53 108 GLY A O 1
ATOM 855 N N . ASP A 1 109 ? -10.875 1.84 -14.172 1 34.84 109 ASP A N 1
ATOM 856 C CA . ASP A 1 109 ? -11.367 2.307 -15.461 1 34.84 109 ASP A CA 1
ATOM 857 C C . ASP A 1 109 ? -11.258 1.209 -16.516 1 34.84 109 ASP A C 1
ATOM 859 O O . ASP A 1 109 ? -11.992 1.22 -17.516 1 34.84 109 ASP A O 1
ATOM 863 N N . ASP A 1 110 ? -10.289 0.433 -16.406 1 33 110 ASP A N 1
ATOM 864 C CA . ASP A 1 110 ? -10.141 -0.327 -17.641 1 33 110 ASP A CA 1
ATOM 865 C C . ASP A 1 110 ? -11.164 -1.457 -17.719 1 33 110 ASP A C 1
ATOM 867 O O . ASP A 1 110 ? -11.109 -2.295 -18.625 1 33 110 ASP A O 1
ATOM 871 N N . GLY A 1 111 ? -11.93 -1.771 -16.75 1 31.19 111 GLY A N 1
ATOM 872 C CA . GLY A 1 111 ? -12.898 -2.803 -17.094 1 31.19 111 GLY A CA 1
ATOM 873 C C . GLY A 1 111 ? -13.875 -2.379 -18.172 1 31.19 111 GLY A C 1
ATOM 874 O O . GLY A 1 111 ? -14.82 -3.105 -18.484 1 31.19 111 GLY A O 1
ATOM 875 N N . HIS A 1 112 ? -14.07 -1.144 -18.391 1 29.67 112 HIS A N 1
ATOM 876 C CA . HIS A 1 112 ? -15.117 -1.002 -19.406 1 29.67 112 HIS A CA 1
ATOM 877 C C . HIS A 1 112 ? -14.594 -1.376 -20.781 1 29.67 112 HIS A C 1
ATOM 879 O O . HIS A 1 112 ? -15.297 -1.21 -21.781 1 29.67 112 HIS A O 1
ATOM 885 N N . VAL A 1 113 ? -13.531 -2.281 -21 1 24.47 113 VAL A N 1
ATOM 886 C CA . VAL A 1 113 ? -13.703 -2.633 -22.406 1 24.47 113 VAL A CA 1
ATOM 887 C C . VAL A 1 113 ? -14.703 -3.779 -22.547 1 24.47 113 VAL A C 1
ATOM 889 O O . VAL A 1 113 ? -14.852 -4.59 -21.625 1 24.47 113 VAL A O 1
ATOM 892 N N . MET B 1 1 ? 23.547 11.031 -16.641 1 19.08 1 MET B N 1
ATOM 893 C CA . MET B 1 1 ? 22.703 9.859 -16.828 1 19.08 1 MET B CA 1
ATOM 894 C C . MET B 1 1 ? 22.328 9.219 -15.5 1 19.08 1 MET B C 1
ATOM 896 O O . MET B 1 1 ? 22.969 8.258 -15.07 1 19.08 1 MET B O 1
ATOM 900 N N . SER B 1 2 ? 22.156 9.766 -14.203 1 28.08 2 SER B N 1
ATOM 901 C CA . SER B 1 2 ? 22.156 9.477 -12.766 1 28.08 2 SER B CA 1
ATOM 902 C C . SER B 1 2 ? 21.094 8.445 -12.406 1 28.08 2 SER B C 1
ATOM 904 O O . SER B 1 2 ? 19.922 8.789 -12.242 1 28.08 2 SER B O 1
ATOM 906 N N . THR B 1 3 ? 20.953 7.176 -12.875 1 36.59 3 THR B N 1
ATOM 907 C CA . THR B 1 3 ? 20.281 5.883 -13 1 36.59 3 THR B CA 1
ATOM 908 C C . THR B 1 3 ? 19.984 5.293 -11.625 1 36.59 3 THR B C 1
ATOM 910 O O . THR B 1 3 ? 20.156 4.09 -11.406 1 36.59 3 THR B O 1
ATOM 913 N N . SER B 1 4 ? 20.188 5.809 -10.414 1 36.12 4 SER B N 1
ATOM 914 C CA . SER B 1 4 ? 20.812 5.691 -9.102 1 36.12 4 SER B CA 1
ATOM 915 C C . SER B 1 4 ? 20.156 4.59 -8.273 1 36.12 4 SER B C 1
ATOM 917 O O . SER B 1 4 ? 19.062 4.125 -8.602 1 36.12 4 SER B O 1
ATOM 919 N N . ASN B 1 5 ? 20.516 4.344 -6.758 1 42.16 5 ASN B N 1
ATOM 920 C CA . ASN B 1 5 ? 20.531 3.471 -5.586 1 42.16 5 ASN B CA 1
ATOM 921 C C . ASN B 1 5 ? 19.109 3.041 -5.203 1 42.16 5 ASN B C 1
ATOM 923 O O . ASN B 1 5 ? 18.922 2.33 -4.215 1 42.16 5 ASN B O 1
ATOM 927 N N . ASP B 1 6 ? 18.188 3.68 -5.703 1 43.41 6 ASP B N 1
ATOM 928 C CA . ASP B 1 6 ? 16.812 3.512 -5.242 1 43.41 6 ASP B CA 1
ATOM 929 C C . ASP B 1 6 ? 16.219 2.201 -5.754 1 43.41 6 ASP B C 1
ATOM 931 O O . ASP B 1 6 ? 15.328 1.625 -5.117 1 43.41 6 ASP B O 1
ATOM 935 N N . ASP B 1 7 ? 16.75 1.764 -6.938 1 48.97 7 ASP B N 1
ATOM 936 C CA . ASP B 1 7 ? 16.141 0.605 -7.59 1 48.97 7 ASP B CA 1
ATOM 937 C C . ASP B 1 7 ? 16.375 -0.666 -6.777 1 48.97 7 ASP B C 1
ATOM 939 O O . ASP B 1 7 ? 15.562 -1.591 -6.812 1 48.97 7 ASP B O 1
ATOM 943 N N . HIS B 1 8 ? 17.578 -0.708 -6.098 1 58 8 HIS B N 1
ATOM 944 C CA . HIS B 1 8 ? 17.922 -1.92 -5.363 1 58 8 HIS B CA 1
ATOM 945 C C . HIS B 1 8 ? 17.375 -1.877 -3.939 1 58 8 HIS B C 1
ATOM 947 O O . HIS B 1 8 ? 17.781 -2.678 -3.092 1 58 8 HIS B O 1
ATOM 953 N N . HIS B 1 9 ? 16.422 -0.943 -3.912 1 78.44 9 HIS B N 1
ATOM 954 C CA . HIS B 1 9 ? 15.984 -0.689 -2.543 1 78.44 9 HIS B CA 1
ATOM 955 C C . HIS B 1 9 ? 14.641 -1.354 -2.26 1 78.44 9 HIS B C 1
ATOM 957 O O . HIS B 1 9 ? 13.789 -1.443 -3.145 1 78.44 9 HIS B O 1
ATOM 963 N N . TYR B 1 10 ? 14.703 -2.055 -1.217 1 87.38 10 TYR B N 1
ATOM 964 C CA . TYR B 1 10 ? 13.469 -2.635 -0.687 1 87.38 10 TYR B CA 1
ATOM 965 C C . TYR B 1 10 ? 12.422 -1.558 -0.435 1 87.38 10 TYR B C 1
ATOM 967 O O . TYR B 1 10 ? 12.758 -0.432 -0.061 1 87.38 10 TYR B O 1
ATOM 975 N N . ARG B 1 11 ? 11.25 -1.944 -0.759 1 85.12 11 ARG B N 1
ATOM 976 C CA . ARG B 1 11 ? 10.125 -1.089 -0.389 1 85.12 11 ARG B CA 1
ATOM 977 C C . ARG B 1 11 ? 9.023 -1.896 0.282 1 85.12 11 ARG B C 1
ATOM 979 O O . ARG B 1 11 ? 8.898 -3.1 0.046 1 85.12 11 ARG B O 1
ATOM 986 N N . ASN B 1 12 ? 8.367 -1.184 1.103 1 89.94 12 ASN B N 1
ATOM 987 C CA . ASN B 1 12 ? 7.176 -1.789 1.683 1 89.94 12 ASN B CA 1
ATOM 988 C C . ASN B 1 12 ? 5.949 -1.57 0.799 1 89.94 12 ASN B C 1
ATOM 990 O O . ASN B 1 12 ? 5.766 -0.487 0.243 1 89.94 12 ASN B O 1
ATOM 994 N N . LEU B 1 13 ? 5.18 -2.635 0.685 1 87.94 13 LEU B N 1
ATOM 995 C CA . LEU B 1 13 ? 4 -2.627 -0.171 1 87.94 13 LEU B CA 1
ATOM 996 C C . LEU B 1 13 ? 2.85 -3.385 0.483 1 87.94 13 LEU B C 1
ATOM 998 O O . LEU B 1 13 ? 3.055 -4.453 1.061 1 87.94 13 LEU B O 1
ATOM 1002 N N . ALA B 1 14 ? 1.676 -2.736 0.411 1 90.94 14 ALA B N 1
ATOM 1003 C CA . ALA B 1 14 ? 0.496 -3.477 0.848 1 90.94 14 ALA B CA 1
ATOM 1004 C C . ALA B 1 14 ? -0.137 -4.234 -0.314 1 90.94 14 ALA B C 1
ATOM 1006 O O . ALA B 1 14 ? -0.55 -3.633 -1.307 1 90.94 14 ALA B O 1
ATOM 1007 N N . VAL B 1 15 ? -0.139 -5.465 -0.236 1 92.81 15 VAL B N 1
ATOM 1008 C CA . VAL B 1 15 ? -0.87 -6.309 -1.178 1 92.81 15 VAL B CA 1
ATOM 1009 C C . VAL B 1 15 ? -2.227 -6.688 -0.586 1 92.81 15 VAL B C 1
ATOM 1011 O O . VAL B 1 15 ? -2.32 -7.609 0.224 1 92.81 15 VAL B O 1
ATOM 1014 N N . ASP B 1 16 ? -3.24 -6.02 -1.075 1 89.75 16 ASP B N 1
ATOM 1015 C CA . ASP B 1 16 ? -4.555 -6.066 -0.444 1 89.75 16 ASP B CA 1
ATOM 1016 C C . ASP B 1 16 ? -5.473 -7.059 -1.16 1 89.75 16 ASP B C 1
ATOM 1018 O O . ASP B 1 16 ? -5.297 -7.324 -2.352 1 89.75 16 ASP B O 1
ATOM 1022 N N . LYS B 1 17 ? -6.371 -7.668 -0.286 1 92.06 17 LYS B N 1
ATOM 1023 C CA . LYS B 1 17 ? -7.441 -8.539 -0.755 1 92.06 17 LYS B CA 1
ATOM 1024 C C . LYS B 1 17 ? -6.879 -9.758 -1.488 1 92.06 17 LYS B C 1
ATOM 1026 O O . LYS B 1 17 ? -7.406 -10.156 -2.527 1 92.06 17 LYS B O 1
ATOM 1031 N N . LEU B 1 18 ? -5.766 -10.211 -0.956 1 95 18 LEU B N 1
ATOM 1032 C CA . LEU B 1 18 ? -5.152 -11.414 -1.497 1 95 18 LEU B CA 1
ATOM 1033 C C . LEU B 1 18 ? -5.875 -12.664 -0.995 1 95 18 LEU B C 1
ATOM 1035 O O . LEU B 1 18 ? -5.965 -12.891 0.214 1 95 18 LEU B O 1
ATOM 1039 N N . ARG B 1 19 ? -6.383 -13.445 -1.932 1 96.62 19 ARG B N 1
ATOM 1040 C CA . ARG B 1 19 ? -7.062 -14.688 -1.57 1 96.62 19 ARG B CA 1
ATOM 1041 C C . ARG B 1 19 ? -6.055 -15.781 -1.213 1 96.62 19 ARG B C 1
ATOM 1043 O O . ARG B 1 19 ? -4.953 -15.812 -1.759 1 96.62 19 ARG B O 1
ATOM 1050 N N . PRO B 1 20 ? -6.496 -16.766 -0.353 1 97.38 20 PRO B N 1
ATOM 1051 C CA . PRO B 1 20 ? -5.602 -17.859 0.014 1 97.38 20 PRO B CA 1
ATOM 1052 C C . PRO B 1 20 ? -5.109 -18.656 -1.196 1 97.38 20 PRO B C 1
ATOM 1054 O O . PRO B 1 20 ? -3.941 -19.047 -1.253 1 97.38 20 PRO B O 1
ATOM 1057 N N . SER B 1 21 ? -5.977 -18.844 -2.162 1 97.06 21 SER B N 1
ATOM 1058 C CA . SER B 1 21 ? -5.602 -19.594 -3.352 1 97.06 21 SER B CA 1
ATOM 1059 C C . SER B 1 21 ? -4.586 -18.844 -4.195 1 97.06 21 SER B C 1
ATOM 1061 O O . SER B 1 21 ? -3.699 -19.438 -4.801 1 97.06 21 SER B O 1
ATOM 1063 N N . GLU B 1 22 ? -4.699 -17.578 -4.266 1 97.44 22 GLU B N 1
ATOM 1064 C CA . GLU B 1 22 ? -3.748 -16.734 -4.977 1 97.44 22 GLU B CA 1
ATOM 1065 C C . GLU B 1 22 ? -2.379 -16.75 -4.305 1 97.44 22 GLU B C 1
ATOM 1067 O O . GLU B 1 22 ? -1.352 -16.844 -4.98 1 97.44 22 GLU B O 1
ATOM 1072 N N . LEU B 1 23 ? -2.426 -16.672 -2.971 1 98.12 23 LEU B N 1
ATOM 1073 C CA . LEU B 1 23 ? -1.184 -16.766 -2.211 1 98.12 23 LEU B CA 1
ATOM 1074 C C . LEU B 1 23 ? -0.52 -18.125 -2.422 1 98.12 23 LEU B C 1
ATOM 1076 O O . LEU B 1 23 ? 0.699 -18.203 -2.594 1 98.12 23 LEU B O 1
ATOM 1080 N N . ARG B 1 24 ? -1.312 -19.141 -2.389 1 98 24 ARG B N 1
ATOM 1081 C CA . ARG B 1 24 ? -0.773 -20.484 -2.598 1 98 24 ARG B CA 1
ATOM 1082 C C . ARG B 1 24 ? -0.103 -20.594 -3.963 1 98 24 ARG B C 1
ATOM 1084 O O . ARG B 1 24 ? 0.986 -21.156 -4.078 1 98 24 ARG B O 1
ATOM 1091 N N . TRP B 1 25 ? -0.787 -20.094 -4.922 1 98.25 25 TRP B N 1
ATOM 1092 C CA . TRP B 1 25 ? -0.165 -20.094 -6.242 1 98.25 25 TRP B CA 1
ATOM 1093 C C . TRP B 1 25 ? 1.184 -19.375 -6.211 1 98.25 25 TRP B C 1
ATOM 1095 O O . TRP B 1 25 ? 2.17 -19.875 -6.754 1 98.25 25 TRP B O 1
ATOM 1105 N N . ALA B 1 26 ? 1.207 -18.172 -5.656 1 98.25 26 ALA B N 1
ATOM 1106 C CA . ALA B 1 26 ? 2.424 -17.375 -5.605 1 98.25 26 ALA B CA 1
ATOM 1107 C C . ALA B 1 26 ? 3.557 -18.125 -4.922 1 98.25 26 ALA B C 1
ATOM 1109 O O . ALA B 1 26 ? 4.691 -18.125 -5.406 1 98.25 26 ALA B O 1
ATOM 1110 N N . LEU B 1 27 ? 3.203 -18.797 -3.811 1 98.5 27 LEU B N 1
ATOM 1111 C CA . LEU B 1 27 ? 4.223 -19.5 -3.033 1 98.5 27 LEU B CA 1
ATOM 1112 C C . LEU B 1 27 ? 4.746 -20.719 -3.791 1 98.5 27 LEU B C 1
ATOM 1114 O O . LEU B 1 27 ? 5.93 -21.047 -3.699 1 98.5 27 LEU B O 1
ATOM 1118 N N . ASN B 1 28 ? 3.9 -21.297 -4.613 1 98.12 28 ASN B N 1
ATOM 1119 C CA . ASN B 1 28 ? 4.266 -22.5 -5.34 1 98.12 28 ASN B CA 1
ATOM 1120 C C . ASN B 1 28 ? 4.969 -22.172 -6.652 1 98.12 28 ASN B C 1
ATOM 1122 O O . ASN B 1 28 ? 5.578 -23.047 -7.273 1 98.12 28 ASN B O 1
ATOM 1126 N N . ASN B 1 29 ? 4.898 -21.016 -7.125 1 98.25 29 ASN B N 1
ATOM 1127 C CA . ASN B 1 29 ? 5.441 -20.688 -8.438 1 98.25 29 ASN B CA 1
ATOM 1128 C C . ASN B 1 29 ? 6.488 -19.578 -8.336 1 98.25 29 ASN B C 1
ATOM 1130 O O . ASN B 1 29 ? 6.523 -18.672 -9.18 1 98.25 29 ASN B O 1
ATOM 1134 N N . ASP B 1 30 ? 7.273 -19.656 -7.297 1 98.19 30 ASP B N 1
ATOM 1135 C CA . ASP B 1 30 ? 8.336 -18.672 -7.109 1 98.19 30 ASP B CA 1
ATOM 1136 C C . ASP B 1 30 ? 9.258 -18.625 -8.32 1 98.19 30 ASP B C 1
ATOM 1138 O O . ASP B 1 30 ? 9.781 -17.562 -8.664 1 98.19 30 ASP B O 1
ATOM 1142 N N . ALA B 1 31 ? 9.453 -19.703 -8.961 1 98 31 ALA B N 1
ATOM 1143 C CA . ALA B 1 31 ? 10.336 -19.781 -10.117 1 98 31 ALA B CA 1
ATOM 1144 C C . ALA B 1 31 ? 9.836 -18.875 -11.242 1 98 31 ALA B C 1
ATOM 1146 O O . ALA B 1 31 ? 10.617 -18.438 -12.094 1 98 31 ALA B O 1
ATOM 1147 N N . VAL B 1 32 ? 8.578 -18.578 -11.258 1 98 32 VAL B N 1
ATOM 1148 C CA . VAL B 1 32 ? 7.984 -17.734 -12.297 1 98 32 VAL B CA 1
ATOM 1149 C C . VAL B 1 32 ? 8.258 -16.266 -11.984 1 98 32 VAL B C 1
ATOM 1151 O O . VAL B 1 32 ? 8.703 -15.516 -12.859 1 98 32 VAL B O 1
ATOM 1154 N N . HIS B 1 33 ? 8.078 -15.82 -10.742 1 96.94 33 HIS B N 1
ATOM 1155 C CA . HIS B 1 33 ? 8.031 -14.383 -10.484 1 96.94 33 HIS B CA 1
ATOM 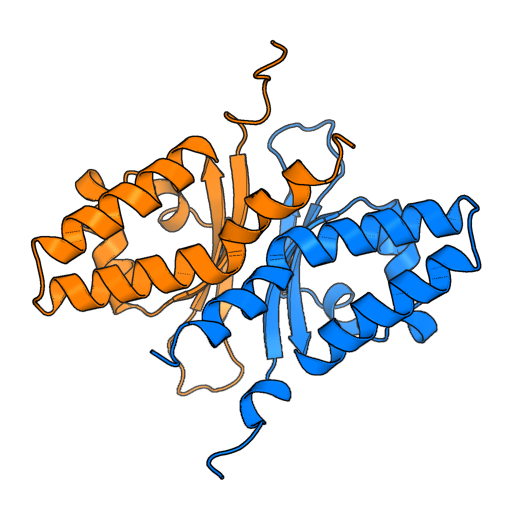1156 C C . HIS B 1 33 ? 9.125 -13.953 -9.516 1 96.94 33 HIS B C 1
ATOM 1158 O O . HIS B 1 33 ? 9.508 -12.781 -9.484 1 96.94 33 HIS B O 1
ATOM 1164 N N . GLY B 1 34 ? 9.609 -14.789 -8.609 1 98 34 GLY B N 1
ATOM 1165 C CA . GLY B 1 34 ? 10.828 -14.57 -7.844 1 98 34 GLY B CA 1
ATOM 1166 C C . GLY B 1 34 ? 10.617 -13.711 -6.617 1 98 34 GLY B C 1
ATOM 1167 O O . GLY B 1 34 ? 11.578 -13.195 -6.039 1 98 34 GLY B O 1
ATOM 1168 N N . ILE B 1 35 ? 9.328 -13.469 -6.195 1 97.44 35 ILE B N 1
ATOM 1169 C CA . ILE B 1 35 ? 9.141 -12.586 -5.047 1 97.44 35 ILE B CA 1
ATOM 1170 C C . ILE B 1 35 ? 8.398 -13.328 -3.941 1 97.44 35 ILE B C 1
ATOM 1172 O O . ILE B 1 35 ? 7.793 -12.703 -3.064 1 97.44 35 ILE B O 1
ATOM 1176 N N . ALA B 1 36 ? 8.469 -14.648 -3.914 1 98.38 36 ALA B N 1
ATOM 1177 C CA . ALA B 1 36 ? 7.824 -15.438 -2.863 1 98.38 36 ALA B CA 1
ATOM 1178 C C . ALA B 1 36 ? 8.414 -15.109 -1.494 1 98.38 36 ALA B C 1
ATOM 1180 O O . ALA B 1 36 ? 7.734 -15.234 -0.473 1 98.38 36 ALA B O 1
ATOM 1181 N N . TYR B 1 37 ? 9.656 -14.703 -1.494 1 97.69 37 TYR B N 1
ATOM 1182 C CA . TYR B 1 37 ? 10.32 -14.391 -0.234 1 97.69 37 TYR B CA 1
ATOM 1183 C C . TYR B 1 37 ? 9.555 -13.312 0.533 1 97.69 37 TYR B C 1
ATOM 1185 O O . TYR B 1 37 ? 9.523 -13.328 1.766 1 97.69 37 TYR B O 1
ATOM 1193 N N . ALA B 1 38 ? 8.953 -12.398 -0.123 1 96.56 38 ALA B N 1
ATOM 1194 C CA . ALA B 1 38 ? 8.219 -11.297 0.503 1 96.56 38 ALA B CA 1
ATOM 1195 C C . ALA B 1 38 ? 6.965 -11.805 1.205 1 96.56 38 ALA B C 1
ATOM 1197 O O . ALA B 1 38 ? 6.531 -11.234 2.207 1 96.56 38 ALA B O 1
ATOM 1198 N N . PHE B 1 39 ? 6.473 -12.883 0.716 1 97.94 39 PHE B N 1
ATOM 1199 C CA . PHE B 1 39 ? 5.219 -13.406 1.245 1 97.94 39 PHE B CA 1
ATOM 1200 C C . PHE B 1 39 ? 5.48 -14.5 2.27 1 97.94 39 PHE B C 1
ATOM 1202 O O . PHE B 1 39 ? 4.605 -14.828 3.074 1 97.94 39 PHE B O 1
ATOM 1209 N N . ARG B 1 40 ? 6.648 -15.086 2.23 1 98.06 40 ARG B N 1
ATOM 1210 C CA . ARG B 1 40 ? 7.035 -16.062 3.246 1 98.06 40 ARG B CA 1
ATOM 1211 C C . ARG B 1 40 ? 7.375 -15.375 4.562 1 98.06 40 ARG B C 1
ATOM 1213 O O . ARG B 1 40 ? 7.203 -15.953 5.637 1 98.06 40 ARG B O 1
ATOM 1220 N N . ASN B 1 41 ? 7.898 -14.148 4.445 1 96.12 41 ASN B N 1
ATOM 1221 C CA . ASN B 1 41 ? 8.258 -13.352 5.613 1 96.12 41 ASN B CA 1
ATOM 1222 C C . ASN B 1 41 ? 7.656 -11.953 5.543 1 96.12 41 ASN B C 1
ATOM 1224 O O . ASN B 1 41 ? 8.383 -10.961 5.523 1 96.12 41 ASN B O 1
ATOM 1228 N N . PRO B 1 42 ? 6.352 -11.906 5.586 1 96.62 42 PRO B N 1
ATOM 1229 C CA . PRO B 1 42 ? 5.727 -10.578 5.496 1 96.62 42 PRO B CA 1
ATOM 1230 C C . PRO B 1 42 ? 5.992 -9.719 6.73 1 96.62 42 PRO B C 1
ATOM 1232 O O . PRO B 1 42 ? 6.266 -10.25 7.809 1 96.62 42 PRO B O 1
ATOM 1235 N N . VAL B 1 43 ? 5.945 -8.445 6.48 1 94.31 43 VAL B N 1
ATOM 1236 C CA . VAL B 1 43 ? 6.082 -7.496 7.582 1 94.31 43 VAL B CA 1
ATOM 1237 C C . VAL B 1 43 ? 4.871 -7.598 8.508 1 94.31 43 VAL B C 1
ATOM 1239 O O . VAL B 1 43 ? 5.008 -7.523 9.727 1 94.31 43 VAL B O 1
ATOM 1242 N N . ALA B 1 44 ? 3.699 -7.723 7.934 1 94.81 44 ALA B N 1
ATOM 1243 C CA . ALA B 1 44 ? 2.445 -7.883 8.664 1 94.81 44 ALA B CA 1
ATOM 1244 C C . ALA B 1 44 ? 1.38 -8.539 7.797 1 94.81 44 ALA B C 1
ATOM 1246 O O . ALA B 1 44 ? 1.446 -8.477 6.566 1 94.81 44 ALA B O 1
ATOM 1247 N N . VAL B 1 45 ? 0.468 -9.172 8.453 1 95.94 45 VAL B N 1
ATOM 1248 C CA . VAL B 1 45 ? -0.718 -9.727 7.809 1 95.94 45 VAL B CA 1
ATOM 1249 C C . VAL B 1 45 ? -1.97 -9.289 8.562 1 95.94 45 VAL B C 1
ATOM 1251 O O . VAL B 1 45 ? -1.995 -9.297 9.797 1 95.94 45 VAL B O 1
ATOM 1254 N N . ALA B 1 46 ? -2.926 -8.836 7.762 1 94.31 46 ALA B N 1
ATOM 1255 C CA . ALA B 1 46 ? -4.176 -8.391 8.367 1 94.31 46 ALA B CA 1
ATOM 1256 C C . ALA B 1 46 ? -5.375 -8.82 7.527 1 94.31 46 ALA B C 1
ATOM 1258 O O . ALA B 1 46 ? -5.234 -9.125 6.344 1 94.31 46 ALA B O 1
ATOM 1259 N N . GLU B 1 47 ? -6.551 -8.812 8.234 1 93.12 47 GLU B N 1
ATOM 1260 C CA . GLU B 1 47 ? -7.777 -9.031 7.477 1 93.12 47 GLU B CA 1
ATOM 1261 C C . GLU B 1 47 ? -8.023 -7.895 6.484 1 93.12 47 GLU B C 1
ATOM 1263 O O . GLU B 1 47 ? -7.789 -6.727 6.805 1 93.12 47 GLU B O 1
ATOM 1268 N N . ALA B 1 48 ? -8.453 -8.305 5.328 1 90.12 48 ALA B N 1
ATOM 1269 C CA . ALA B 1 48 ? -8.664 -7.301 4.289 1 90.12 48 ALA B CA 1
ATOM 1270 C C . ALA B 1 48 ? -9.914 -6.469 4.57 1 90.12 48 ALA B C 1
ATOM 1272 O O . ALA B 1 48 ? -10.031 -5.34 4.09 1 90.12 48 ALA B O 1
ATOM 1273 N N . SER B 1 49 ? -10.875 -7.062 5.25 1 86.25 49 SER B N 1
ATOM 1274 C CA . SER B 1 49 ? -12.117 -6.359 5.551 1 86.25 49 SER B CA 1
ATOM 1275 C C . SER B 1 49 ? -12.695 -6.805 6.895 1 86.25 49 SER B C 1
ATOM 1277 O O . SER B 1 49 ? -12.156 -7.711 7.535 1 86.25 49 SER B O 1
ATOM 1279 N N . ASP B 1 50 ? -13.727 -6.078 7.324 1 84.75 50 ASP B N 1
ATOM 1280 C CA . ASP B 1 50 ? -14.383 -6.418 8.586 1 84.75 50 ASP B CA 1
ATOM 1281 C C . ASP B 1 50 ? -15.414 -7.527 8.383 1 84.75 50 ASP B C 1
ATOM 1283 O O . ASP B 1 50 ? -16.047 -7.973 9.336 1 84.75 50 ASP B O 1
ATOM 1287 N N . ASP B 1 51 ? -15.562 -7.934 7.164 1 89 51 ASP B N 1
ATOM 1288 C CA . ASP B 1 51 ? -16.484 -9.023 6.875 1 89 51 ASP B CA 1
ATOM 1289 C C . ASP B 1 51 ? -15.883 -10.375 7.246 1 89 51 ASP B C 1
ATOM 1291 O O . ASP B 1 51 ? -14.922 -10.82 6.621 1 89 51 ASP B O 1
ATOM 1295 N N . PRO B 1 52 ? -16.469 -11.07 8.219 1 88.94 52 PRO B N 1
ATOM 1296 C CA . PRO B 1 52 ? -15.914 -12.352 8.648 1 88.94 52 PRO B CA 1
ATOM 1297 C C . PRO B 1 52 ? -15.961 -13.414 7.559 1 88.94 52 PRO B C 1
ATOM 1299 O O . PRO B 1 52 ? -15.234 -14.414 7.633 1 88.94 52 PRO B O 1
ATOM 1302 N N . ALA B 1 53 ? -16.797 -13.227 6.508 1 92.44 53 ALA B N 1
ATOM 1303 C CA . ALA B 1 53 ? -16.906 -14.211 5.43 1 92.44 53 ALA B CA 1
ATOM 1304 C C . ALA B 1 53 ? -15.836 -13.977 4.371 1 92.44 53 ALA B C 1
ATOM 1306 O O . ALA B 1 53 ? -15.641 -14.812 3.484 1 92.44 53 ALA B O 1
ATOM 1307 N N . ASP B 1 54 ? -15.195 -12.891 4.457 1 93 54 ASP B N 1
ATOM 1308 C CA . ASP B 1 54 ? -14.109 -12.57 3.535 1 93 54 ASP B CA 1
ATOM 1309 C C . ASP B 1 54 ? -12.789 -13.172 4.008 1 93 54 ASP B C 1
ATOM 1311 O O . ASP B 1 54 ? -12.242 -12.75 5.027 1 93 54 ASP B O 1
ATOM 1315 N N . ASP B 1 55 ? -12.289 -14.125 3.268 1 95.25 55 ASP B N 1
ATOM 1316 C CA . ASP B 1 55 ? -11.086 -14.82 3.701 1 95.25 55 ASP B CA 1
ATOM 1317 C C . ASP B 1 55 ? -9.828 -14.164 3.133 1 95.25 55 ASP B C 1
ATOM 1319 O O . ASP B 1 55 ? -8.719 -14.641 3.352 1 95.25 55 ASP B O 1
ATOM 1323 N N . ARG B 1 56 ? -10.039 -13.062 2.527 1 96.12 56 ARG B N 1
ATOM 1324 C CA . ARG B 1 56 ? -8.891 -12.375 1.946 1 96.12 56 ARG B CA 1
ATOM 1325 C C . ARG B 1 56 ? -8.102 -11.625 3.014 1 96.12 56 ARG B C 1
ATOM 1327 O O . ARG B 1 56 ? -8.664 -11.211 4.031 1 96.12 56 ARG B O 1
ATOM 1334 N N . GLU B 1 57 ? -6.828 -11.539 2.689 1 96.06 57 GLU B N 1
ATOM 1335 C CA . GLU B 1 57 ? -5.938 -10.867 3.635 1 96.06 57 GLU B CA 1
ATOM 1336 C C . GLU B 1 57 ? -5.105 -9.789 2.943 1 96.06 57 GLU B C 1
ATOM 1338 O O . GLU B 1 57 ? -5.012 -9.766 1.714 1 96.06 57 GLU B O 1
ATOM 1343 N N . THR B 1 58 ? -4.688 -8.867 3.76 1 94.5 58 THR B N 1
ATOM 1344 C CA . THR B 1 58 ? -3.699 -7.883 3.322 1 94.5 58 THR B CA 1
ATOM 1345 C C . THR B 1 58 ? -2.309 -8.25 3.832 1 94.5 58 THR B C 1
ATOM 1347 O O . THR B 1 58 ? -2.127 -8.523 5.02 1 94.5 58 THR B O 1
ATOM 1350 N N . TYR B 1 59 ? -1.386 -8.32 2.936 1 95.62 59 TYR B N 1
ATOM 1351 C CA . TYR B 1 59 ? 0.009 -8.57 3.285 1 95.62 59 TYR B CA 1
ATOM 1352 C C . TYR B 1 59 ? 0.843 -7.301 3.117 1 95.62 59 TYR B C 1
ATOM 1354 O O . TYR B 1 59 ? 0.887 -6.719 2.031 1 95.62 59 TYR B O 1
ATOM 1362 N N . LEU B 1 60 ? 1.37 -6.812 4.207 1 94.88 60 LEU B N 1
ATOM 1363 C CA . LEU B 1 60 ? 2.461 -5.852 4.086 1 94.88 60 LEU B CA 1
ATOM 1364 C C . LEU B 1 60 ? 3.789 -6.562 3.85 1 94.88 60 LEU B C 1
ATOM 1366 O O . LEU B 1 60 ? 4.246 -7.328 4.699 1 94.88 60 LEU B O 1
ATOM 1370 N N . VAL B 1 61 ? 4.332 -6.289 2.715 1 94.38 61 VAL B N 1
ATOM 1371 C CA . VAL B 1 61 ? 5.531 -7.043 2.369 1 94.38 61 VAL B CA 1
ATOM 1372 C C . VAL B 1 61 ? 6.672 -6.082 2.041 1 94.38 61 VAL B C 1
ATOM 1374 O O . VAL B 1 61 ? 6.434 -4.902 1.763 1 94.38 61 VAL B O 1
ATOM 1377 N N . ARG B 1 62 ? 7.82 -6.598 2.178 1 93.06 62 ARG B N 1
ATOM 1378 C C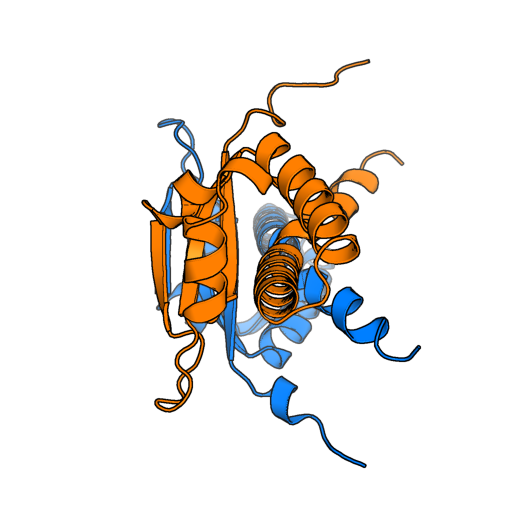A . ARG B 1 62 ? 9.039 -5.922 1.738 1 93.06 62 ARG B CA 1
ATOM 1379 C C . ARG B 1 62 ? 9.609 -6.586 0.492 1 93.06 62 ARG B C 1
ATOM 1381 O O . ARG B 1 62 ? 9.914 -7.781 0.503 1 93.06 62 ARG B O 1
ATOM 1388 N N . VAL B 1 63 ? 9.672 -5.781 -0.589 1 92.06 63 VAL B N 1
ATOM 1389 C CA . VAL B 1 63 ? 10.078 -6.355 -1.865 1 92.06 63 VAL B CA 1
ATOM 1390 C C . VAL B 1 63 ? 11.078 -5.434 -2.555 1 92.06 63 VAL B C 1
ATOM 1392 O O . VAL B 1 63 ? 11.016 -4.211 -2.4 1 92.06 63 VAL B O 1
ATOM 1395 N N . LYS B 1 64 ? 11.992 -6.051 -3.24 1 90.81 64 LYS B N 1
ATOM 1396 C CA . LYS B 1 64 ? 12.875 -5.23 -4.059 1 90.81 64 LYS B CA 1
ATOM 1397 C C . LYS B 1 64 ? 12.133 -4.652 -5.262 1 90.81 64 LYS B C 1
ATOM 1399 O O . LYS B 1 64 ? 11.359 -5.352 -5.914 1 90.81 64 LYS B O 1
ATOM 1404 N N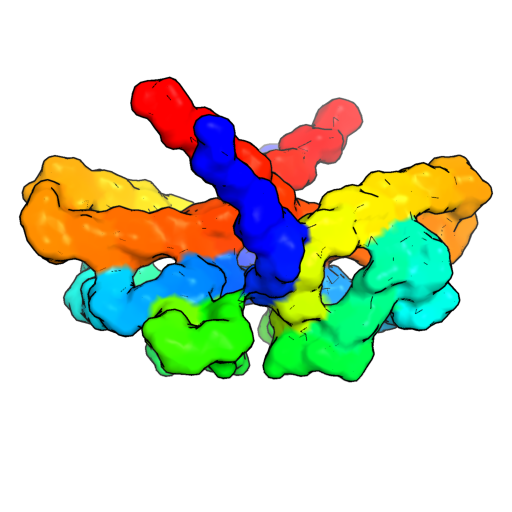 . ARG B 1 65 ? 12.383 -3.426 -5.512 1 85.69 65 ARG B N 1
ATOM 1405 C CA . ARG B 1 65 ? 11.664 -2.73 -6.574 1 85.69 65 ARG B CA 1
ATOM 1406 C C . ARG B 1 65 ? 11.875 -3.422 -7.918 1 85.69 65 ARG B C 1
ATOM 1408 O O . ARG B 1 65 ? 10.914 -3.66 -8.656 1 85.69 65 ARG B O 1
ATOM 1415 N N . ASP B 1 66 ? 13.109 -3.762 -8.227 1 88.38 66 ASP B N 1
ATOM 1416 C CA . ASP B 1 66 ? 13.406 -4.383 -9.508 1 88.38 66 ASP B CA 1
ATOM 1417 C C . ASP B 1 66 ? 12.797 -5.781 -9.602 1 88.38 66 ASP B C 1
ATOM 1419 O O . ASP B 1 66 ? 12.414 -6.23 -10.68 1 88.38 66 ASP B O 1
ATOM 1423 N N . HIS B 1 67 ? 12.734 -6.473 -8.438 1 93.69 67 HIS B N 1
ATOM 1424 C CA . HIS B 1 67 ? 12.094 -7.781 -8.43 1 93.69 67 HIS B CA 1
ATOM 1425 C C . HIS B 1 67 ? 10.602 -7.672 -8.719 1 93.69 67 HIS B C 1
ATOM 1427 O O . HIS B 1 67 ? 10.039 -8.508 -9.43 1 93.69 67 HIS B O 1
ATOM 1433 N N . LEU B 1 68 ? 9.992 -6.625 -8.227 1 92.44 68 LEU B N 1
ATOM 1434 C CA . LEU B 1 68 ? 8.555 -6.461 -8.414 1 92.44 68 LEU B CA 1
ATOM 1435 C C . LEU B 1 68 ? 8.219 -6.215 -9.883 1 92.44 68 LEU B C 1
ATOM 1437 O O . LEU B 1 68 ? 7.312 -6.848 -10.43 1 92.44 68 LEU B O 1
ATOM 1441 N N . VAL B 1 69 ? 8.938 -5.32 -10.492 1 88.06 69 VAL B N 1
ATOM 1442 C CA . VAL B 1 69 ? 8.703 -4.988 -11.898 1 88.06 69 VAL B CA 1
ATOM 1443 C C . VAL B 1 69 ? 8.852 -6.242 -12.75 1 88.06 69 VAL B C 1
ATOM 1445 O O . VAL B 1 69 ? 8 -6.531 -13.594 1 88.06 69 VAL B O 1
ATOM 1448 N N . ARG B 1 70 ? 9.836 -6.973 -12.516 1 93.56 70 ARG B N 1
ATOM 1449 C CA . ARG B 1 70 ? 10.07 -8.211 -13.258 1 93.56 70 ARG B CA 1
ATOM 1450 C C . ARG B 1 70 ? 8.969 -9.227 -12.984 1 93.56 70 ARG B C 1
ATOM 1452 O O . ARG B 1 70 ? 8.523 -9.922 -13.898 1 93.56 70 ARG B O 1
ATOM 1459 N N . ALA B 1 71 ? 8.617 -9.281 -11.75 1 96.06 71 ALA B N 1
ATOM 1460 C CA . ALA B 1 71 ? 7.582 -10.234 -11.367 1 96.06 71 ALA B CA 1
ATOM 1461 C C . ALA B 1 71 ? 6.281 -9.953 -12.109 1 96.06 71 ALA B C 1
ATOM 1463 O O . ALA B 1 71 ? 5.637 -10.883 -12.609 1 96.06 71 ALA B O 1
ATOM 1464 N N . LEU B 1 72 ? 5.879 -8.719 -12.172 1 93.88 72 LEU B N 1
ATOM 1465 C CA . LEU B 1 72 ? 4.633 -8.352 -12.828 1 93.88 72 LEU B CA 1
ATOM 1466 C C . LEU B 1 72 ? 4.648 -8.766 -14.297 1 93.88 72 LEU B C 1
ATOM 1468 O O . LEU B 1 72 ? 3.67 -9.328 -14.805 1 93.88 72 LEU B O 1
ATOM 1472 N N . GLU B 1 73 ? 5.727 -8.562 -14.883 1 93.25 73 GLU B N 1
ATOM 1473 C CA . GLU B 1 73 ? 5.875 -8.922 -16.281 1 93.25 73 GLU B CA 1
ATOM 1474 C C . GLU B 1 73 ? 5.832 -10.438 -16.469 1 93.25 73 GLU B C 1
ATOM 1476 O O . GLU B 1 73 ? 5.129 -10.938 -17.344 1 93.25 73 GLU B O 1
ATOM 1481 N N . LYS B 1 74 ? 6.543 -11.102 -15.703 1 96.75 74 LYS B N 1
ATOM 1482 C CA . LYS B 1 74 ? 6.645 -12.555 -15.82 1 96.75 74 LYS B CA 1
ATOM 1483 C C . LYS B 1 74 ? 5.309 -13.227 -15.531 1 96.75 74 LYS B C 1
ATOM 1485 O O . LYS B 1 74 ? 4.953 -14.219 -16.172 1 96.75 74 LYS B O 1
ATOM 1490 N N . ILE B 1 75 ? 4.648 -12.758 -14.523 1 97.62 75 ILE B N 1
ATOM 1491 C CA . ILE B 1 75 ? 3.342 -13.32 -14.188 1 97.62 75 ILE B CA 1
ATOM 1492 C C . ILE B 1 75 ? 2.383 -13.109 -15.359 1 97.62 75 ILE B C 1
ATOM 1494 O O . ILE B 1 75 ? 1.642 -14.023 -15.734 1 97.62 75 ILE B O 1
ATOM 1498 N N . ASN B 1 76 ? 2.432 -11.945 -15.883 1 94.12 76 ASN B N 1
ATOM 1499 C CA . ASN B 1 76 ? 1.567 -11.648 -17.016 1 94.12 76 ASN B CA 1
ATOM 1500 C C . ASN B 1 76 ? 1.839 -12.586 -18.188 1 94.12 76 ASN B C 1
ATOM 1502 O O . ASN B 1 76 ? 0.906 -13.117 -18.797 1 94.12 76 ASN B O 1
ATOM 1506 N N . ASP B 1 77 ? 3.037 -12.789 -18.516 1 95.5 77 ASP B N 1
ATOM 1507 C CA . ASP B 1 77 ? 3.422 -13.711 -19.578 1 95.5 77 ASP B CA 1
ATOM 1508 C C . ASP B 1 77 ? 2.941 -15.133 -19.281 1 95.5 77 ASP B C 1
ATOM 1510 O O . ASP B 1 77 ? 2.424 -15.82 -20.156 1 95.5 77 ASP B O 1
ATOM 1514 N N . TRP B 1 78 ? 3.166 -15.516 -18.078 1 97.19 78 TRP B N 1
ATOM 1515 C CA . TRP B 1 78 ? 2.803 -16.859 -17.656 1 97.19 78 TRP B CA 1
ATOM 1516 C C . TRP B 1 78 ? 1.301 -17.094 -17.797 1 97.19 78 TRP B C 1
ATOM 1518 O O . TRP B 1 78 ? 0.868 -18.172 -18.203 1 97.19 78 TRP B O 1
ATOM 1528 N N . ILE B 1 79 ? 0.516 -16.156 -17.438 1 96.56 79 ILE B N 1
ATOM 1529 C CA . ILE B 1 79 ? -0.936 -16.266 -17.547 1 96.56 79 ILE B CA 1
ATOM 1530 C C . ILE B 1 79 ? -1.335 -16.516 -19 1 96.56 79 ILE 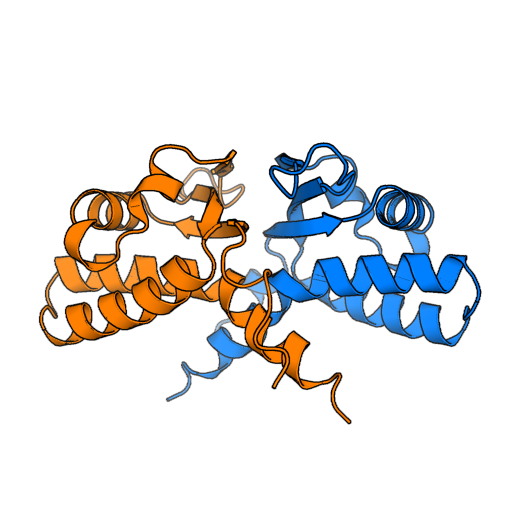B C 1
ATOM 1532 O O . ILE B 1 79 ? -2.229 -17.328 -19.266 1 96.56 79 ILE B O 1
ATOM 1536 N N . GLY B 1 80 ? -0.734 -15.82 -19.906 1 94.06 80 GLY B N 1
ATOM 1537 C CA . GLY B 1 80 ? -1.022 -16.016 -21.328 1 94.06 80 GLY B CA 1
ATOM 1538 C C . GLY B 1 80 ? -0.815 -17.453 -21.781 1 94.06 80 GLY B C 1
ATOM 1539 O O . GLY B 1 80 ? -1.548 -17.953 -22.641 1 94.06 80 GLY B O 1
ATOM 1540 N N . GLU B 1 81 ? 0.021 -18.156 -21.109 1 95.38 81 GLU B N 1
ATOM 1541 C CA . GLU B 1 81 ? 0.385 -19.516 -21.5 1 95.38 81 GLU B CA 1
ATOM 1542 C C . GLU B 1 81 ? -0.363 -20.547 -20.656 1 95.38 81 GLU B C 1
ATOM 1544 O O . GLU B 1 81 ? -0.322 -21.75 -20.953 1 95.38 81 GLU B O 1
ATOM 1549 N N . ASN B 1 82 ? -1.076 -20.062 -19.656 1 95.25 82 ASN B N 1
ATOM 1550 C CA . ASN B 1 82 ? -1.73 -20.969 -18.719 1 95.25 82 ASN B CA 1
ATOM 1551 C C . ASN B 1 82 ? -3.15 -20.516 -18.391 1 95.25 82 ASN B C 1
ATOM 1553 O O . ASN B 1 82 ? -3.441 -20.141 -17.266 1 95.25 82 ASN B O 1
ATOM 1557 N N . PRO B 1 83 ? -4.113 -20.547 -19.234 1 86.31 83 PRO B N 1
ATOM 1558 C CA . PRO B 1 83 ? -5.457 -19.984 -19.094 1 86.31 83 PRO B CA 1
ATOM 1559 C C . PRO B 1 83 ? -6.332 -20.797 -18.141 1 86.31 83 PRO B C 1
ATOM 1561 O O . PRO B 1 83 ? -7.41 -20.344 -17.75 1 86.31 83 PRO B O 1
ATOM 1564 N N . GLY B 1 84 ? -5.895 -21.875 -17.531 1 89.75 84 GLY B N 1
ATOM 1565 C CA . GLY B 1 84 ? -6.676 -22.703 -16.625 1 89.75 84 GLY B CA 1
ATOM 1566 C C . GLY B 1 84 ? -6.75 -22.156 -15.219 1 89.75 84 GLY B C 1
ATOM 1567 O O . GLY B 1 84 ? -6.508 -20.969 -15 1 89.75 84 GLY B O 1
ATOM 1568 N N . PRO B 1 85 ? -7.309 -22.938 -14.289 1 89.12 85 PRO B N 1
ATOM 1569 C CA . PRO B 1 85 ? -7.469 -22.5 -12.898 1 89.12 85 PRO B CA 1
ATOM 1570 C C . PRO B 1 85 ? -6.199 -21.875 -12.328 1 89.12 85 PRO B C 1
ATOM 1572 O O . PRO B 1 85 ? -6.262 -20.875 -11.617 1 89.12 85 PRO B O 1
ATOM 1575 N N . ALA B 1 86 ? -5.164 -22.484 -12.688 1 90.88 86 ALA B N 1
ATOM 1576 C CA . ALA B 1 86 ? -3.906 -21.938 -12.195 1 90.88 86 ALA B CA 1
ATOM 1577 C C . ALA B 1 86 ? -3.682 -20.516 -12.719 1 90.88 86 ALA B C 1
ATOM 1579 O O . ALA B 1 86 ? -3.176 -19.656 -11.992 1 90.88 86 ALA B O 1
ATOM 1580 N N . GLY B 1 87 ? -4.09 -20.266 -13.93 1 94.19 87 GLY B N 1
ATOM 1581 C CA . GLY B 1 87 ? -3.986 -18.938 -14.508 1 94.19 87 GLY B CA 1
ATOM 1582 C C . GLY B 1 87 ? -4.867 -17.922 -13.82 1 94.19 87 GLY B C 1
ATOM 1583 O O . GLY B 1 87 ? -4.484 -16.75 -13.68 1 94.19 87 GLY B O 1
ATOM 1584 N N . MET B 1 88 ? -5.988 -18.375 -13.352 1 94.94 88 MET B N 1
ATOM 1585 C CA . MET B 1 88 ? -6.902 -17.484 -12.648 1 94.94 88 MET B CA 1
ATOM 1586 C C . MET B 1 88 ? -6.309 -17.031 -11.32 1 94.94 88 MET B C 1
ATOM 1588 O O . MET B 1 88 ? -6.453 -15.875 -10.93 1 94.94 88 MET B O 1
ATOM 1592 N N . HIS B 1 89 ? -5.68 -18 -10.633 1 96.88 89 HIS B N 1
ATOM 1593 C CA . HIS B 1 89 ? -5.027 -17.656 -9.383 1 96.88 89 HIS B CA 1
ATOM 1594 C C . HIS B 1 89 ? -3.861 -16.688 -9.617 1 96.88 89 HIS B C 1
ATOM 1596 O O . HIS B 1 89 ? -3.668 -15.742 -8.852 1 96.88 89 HIS B O 1
ATOM 1602 N N . ALA B 1 90 ? -3.166 -16.922 -10.742 1 97.06 90 ALA B N 1
ATOM 1603 C CA . ALA B 1 90 ? -2.078 -16.031 -11.109 1 97.06 90 ALA B CA 1
ATOM 1604 C C . ALA B 1 90 ? -2.604 -14.625 -11.422 1 97.06 90 ALA B C 1
ATOM 1606 O O . ALA B 1 90 ? -2.006 -13.633 -11.008 1 97.06 90 ALA B O 1
ATOM 1607 N N . TYR B 1 91 ? -3.67 -14.625 -12.094 1 94.81 91 TYR B N 1
ATOM 1608 C CA . TYR B 1 91 ? -4.293 -13.352 -12.438 1 94.81 91 TYR B CA 1
ATOM 1609 C C . TYR B 1 91 ? -4.73 -12.602 -11.188 1 94.81 91 TYR B C 1
ATOM 1611 O O . TYR B 1 91 ? -4.531 -11.391 -11.078 1 94.81 91 TYR B O 1
ATOM 1619 N N . GLY B 1 92 ? -5.309 -13.32 -10.289 1 94.56 92 GLY B N 1
ATOM 1620 C CA . GLY B 1 92 ? -5.691 -12.703 -9.031 1 94.56 92 GLY B CA 1
ATOM 1621 C C . GLY B 1 92 ? -4.508 -12.156 -8.258 1 94.56 92 GLY B C 1
ATOM 1622 O O . GLY B 1 92 ? -4.574 -11.055 -7.707 1 94.56 92 GLY B O 1
ATOM 1623 N N . PHE B 1 93 ? -3.459 -12.883 -8.234 1 96.38 93 PHE B N 1
ATOM 1624 C CA . PHE B 1 93 ? -2.242 -12.43 -7.566 1 96.38 93 PHE B CA 1
ATOM 1625 C C . PHE B 1 93 ? -1.696 -11.172 -8.227 1 96.38 93 PHE B C 1
ATOM 1627 O O . PHE B 1 93 ? -1.325 -10.219 -7.551 1 96.38 93 PHE B O 1
ATOM 1634 N N . LEU B 1 94 ? -1.673 -11.156 -9.547 1 94.75 94 LEU B N 1
ATOM 1635 C CA . LEU B 1 94 ? -1.212 -10 -10.305 1 94.75 94 LEU B CA 1
ATOM 1636 C C . LEU B 1 94 ? -2.059 -8.773 -10 1 94.75 94 LEU B C 1
ATOM 1638 O O . LEU B 1 94 ? -1.523 -7.68 -9.797 1 94.75 94 LEU B O 1
ATOM 1642 N N . ARG B 1 95 ? -3.295 -8.945 -9.945 1 90.06 95 ARG B N 1
ATOM 1643 C CA . ARG B 1 95 ? -4.207 -7.84 -9.656 1 90.06 95 ARG B CA 1
ATOM 1644 C C . ARG B 1 95 ? -3.959 -7.281 -8.258 1 90.06 95 ARG B C 1
ATOM 1646 O O . ARG B 1 95 ? -3.939 -6.066 -8.062 1 90.06 95 ARG B O 1
ATOM 1653 N N . ALA B 1 96 ? -3.773 -8.195 -7.32 1 89.94 96 ALA B N 1
ATOM 1654 C CA . ALA B 1 96 ? -3.52 -7.754 -5.949 1 89.94 96 ALA B CA 1
ATOM 1655 C C . ALA B 1 96 ? -2.207 -6.984 -5.852 1 89.94 96 ALA B C 1
ATOM 1657 O O . ALA B 1 96 ? -2.107 -6.004 -5.109 1 89.94 96 ALA B O 1
ATOM 1658 N N . LEU B 1 97 ? -1.231 -7.406 -6.586 1 89.62 97 LEU B N 1
ATOM 1659 C CA . LEU B 1 97 ? 0.073 -6.754 -6.598 1 89.62 97 LEU B CA 1
ATOM 1660 C C . LEU B 1 97 ? -0.016 -5.371 -7.234 1 89.62 97 LEU B C 1
ATOM 1662 O O . LEU B 1 97 ? 0.646 -4.434 -6.785 1 89.62 97 LEU B O 1
ATOM 1666 N N . SER B 1 98 ? -0.787 -5.195 -8.219 1 77 98 SER B N 1
ATOM 1667 C CA . SER B 1 98 ? -0.821 -4.008 -9.07 1 77 98 SER B CA 1
ATOM 1668 C C . SER B 1 98 ? -1.646 -2.896 -8.43 1 77 98 SER B C 1
ATOM 1670 O O . SER B 1 98 ? -1.473 -1.722 -8.766 1 77 98 SER B O 1
ATOM 1672 N N . ARG B 1 99 ? -2.607 -3.246 -7.68 1 63.53 99 ARG B N 1
ATOM 1673 C CA . ARG B 1 99 ? -3.471 -2.24 -7.07 1 63.53 99 ARG B CA 1
ATOM 1674 C C . ARG B 1 99 ? -2.66 -1.253 -6.238 1 63.53 99 ARG B C 1
ATOM 1676 O O . ARG B 1 99 ? -2.943 -0.053 -6.238 1 63.53 99 ARG B O 1
ATOM 1683 N N . GLU B 1 100 ? -1.688 -1.683 -5.48 1 56.28 100 GLU B N 1
ATOM 1684 C CA . GLU B 1 100 ? -0.945 -0.8 -4.586 1 56.28 100 GLU B CA 1
ATOM 1685 C C . GLU B 1 100 ? 0.378 -0.368 -5.215 1 56.28 100 GLU B C 1
ATOM 1687 O O . GLU B 1 100 ? 0.899 0.704 -4.898 1 56.28 100 GLU B O 1
ATOM 1692 N N . GLY B 1 101 ? 1.054 -1.166 -6.086 1 45.47 101 GLY B N 1
ATOM 1693 C CA . GLY B 1 101 ? 2.402 -0.95 -6.586 1 45.47 101 GLY B CA 1
ATOM 1694 C C . GLY B 1 101 ? 2.473 0.101 -7.676 1 45.47 101 GLY B C 1
ATOM 1695 O O . GLY B 1 101 ? 3.525 0.7 -7.902 1 45.47 101 GLY B O 1
ATOM 1696 N N . LEU B 1 102 ? 1.666 0.139 -8.57 1 42.19 102 LEU B N 1
ATOM 1697 C CA . LEU B 1 102 ? 1.908 0.854 -9.82 1 42.19 102 LEU B CA 1
ATOM 1698 C C . LEU B 1 102 ? 1.876 2.361 -9.594 1 42.19 102 LEU B C 1
ATOM 1700 O O . LEU B 1 102 ? 2.164 3.135 -10.508 1 42.19 102 LEU B O 1
ATOM 1704 N N . SER B 1 103 ? 1.498 2.701 -8.57 1 40.47 103 SER B N 1
ATOM 1705 C CA . SER B 1 103 ? 1.483 4.156 -8.461 1 40.47 103 SER B CA 1
ATOM 1706 C C . SER B 1 103 ? 2.895 4.73 -8.539 1 40.47 103 SER B C 1
ATOM 1708 O O . SER B 1 103 ? 3.072 5.949 -8.594 1 40.47 103 SER B O 1
ATOM 1710 N N . GLU B 1 104 ? 3.893 4.027 -8.227 1 39.56 104 GLU B N 1
ATOM 1711 C CA . GLU B 1 104 ? 5.23 4.605 -8.289 1 39.56 104 GLU B CA 1
ATOM 1712 C C . GLU B 1 104 ? 5.504 5.203 -9.672 1 39.56 104 GLU B C 1
ATOM 1714 O O . GLU B 1 104 ? 6.328 6.109 -9.805 1 39.56 104 GLU B O 1
ATOM 1719 N N . ARG B 1 105 ? 5.023 4.656 -10.648 1 38.88 105 ARG B N 1
ATOM 1720 C CA . ARG B 1 105 ? 5.438 5.234 -11.922 1 38.88 105 ARG B CA 1
ATOM 1721 C C . ARG B 1 105 ? 4.961 6.676 -12.055 1 38.88 105 ARG B C 1
ATOM 1723 O O . ARG B 1 105 ? 5.629 7.504 -12.68 1 38.88 105 ARG B O 1
ATOM 1730 N N . THR B 1 106 ? 3.943 6.922 -11.664 1 36.91 106 THR B N 1
ATOM 1731 C CA . THR B 1 106 ? 3.461 8.266 -11.969 1 36.91 106 THR B CA 1
ATOM 1732 C C . THR B 1 106 ? 4.129 9.297 -11.07 1 36.91 106 THR B C 1
ATOM 1734 O O . THR B 1 106 ? 4.277 10.461 -11.453 1 36.91 106 THR B O 1
ATOM 1737 N N . ALA B 1 107 ? 4.336 9.008 -9.914 1 38.03 107 ALA B N 1
ATOM 1738 C CA . ALA B 1 107 ? 4.926 10.07 -9.109 1 38.03 107 ALA B CA 1
ATOM 1739 C C . ALA B 1 107 ? 6.336 10.406 -9.594 1 38.03 107 ALA B C 1
ATOM 1741 O O . ALA B 1 107 ? 6.809 11.531 -9.406 1 38.03 107 ALA B O 1
ATOM 1742 N N . GLY B 1 108 ? 7.02 9.539 -10.117 1 33.28 108 GLY B N 1
ATOM 1743 C CA . GLY B 1 108 ? 8.344 9.867 -10.617 1 33.28 108 GLY B CA 1
ATOM 1744 C C . GLY B 1 108 ? 8.328 10.828 -11.789 1 33.28 108 GLY B C 1
ATOM 1745 O O . GLY B 1 108 ? 9.367 11.352 -12.188 1 33.28 108 GLY B O 1
ATOM 1746 N N . ASP B 1 109 ? 7.414 10.773 -12.602 1 34.03 109 ASP B N 1
ATOM 1747 C CA . ASP B 1 109 ? 7.551 11.57 -13.82 1 34.03 109 ASP B CA 1
ATOM 1748 C C . ASP B 1 109 ? 7.363 13.055 -13.531 1 34.03 109 ASP B C 1
ATOM 1750 O O . ASP B 1 109 ? 7.84 13.906 -14.281 1 34.03 109 ASP B O 1
ATOM 1754 N N . ASP B 1 110 ? 6.578 13.406 -12.648 1 33.41 110 ASP B N 1
ATOM 1755 C CA . ASP B 1 110 ? 6.297 14.836 -12.719 1 33.41 110 ASP B CA 1
ATOM 1756 C C . ASP B 1 110 ? 7.461 15.656 -12.164 1 33.41 110 ASP B C 1
ATOM 1758 O O . ASP B 1 110 ? 7.363 16.875 -12.039 1 33.41 110 ASP B O 1
ATOM 1762 N N . GLY B 1 111 ? 8.453 15.18 -11.562 1 29.06 111 GLY B N 1
ATOM 1763 C CA . GLY B 1 111 ? 9.484 16.156 -11.219 1 29.06 111 GLY B CA 1
ATOM 1764 C C . GLY B 1 111 ? 10.188 16.734 -12.43 1 29.06 111 GLY B C 1
ATOM 1765 O O . GLY B 1 111 ? 11.055 17.594 -12.297 1 29.06 111 GLY B O 1
ATOM 1766 N N . HIS B 1 112 ? 10.422 16.109 -13.57 1 27.05 112 HIS B N 1
ATOM 1767 C CA . HIS B 1 112 ? 11.305 16.766 -14.523 1 27.05 112 HIS B CA 1
ATOM 1768 C C . HIS B 1 112 ? 10.555 17.828 -15.32 1 27.05 112 HIS B C 1
ATOM 1770 O O . HIS B 1 112 ? 11.133 18.469 -16.203 1 27.05 112 HIS B O 1
ATOM 1776 N N . VAL B 1 113 ? 9.453 18.484 -14.992 1 21.86 113 VAL B N 1
ATOM 1777 C CA . VAL B 1 113 ? 9.453 19.672 -15.828 1 21.86 113 VAL B CA 1
ATOM 1778 C C . VAL B 1 113 ? 10.297 20.766 -15.172 1 21.86 113 VAL B C 1
ATOM 1780 O O . VAL B 1 113 ? 10.336 20.875 -13.945 1 21.86 113 VAL B O 1
#

pLDDT: mean 82.5, std 22.89, range [17.8, 98.5]